Protein AF-L2GL86-F1 (afdb_monomer)

Nearest PDB structures (foldseek):
  5aj4-assembly1_AE  TM=2.482E-01  e=2.147E+00  Sus scrofa
  8oin-assembly1_Ad  TM=2.400E-01  e=1.775E+00  Sus scrofa
  8d8j-assembly1_E  TM=2.165E-01  e=6.317E+00  Saccharomyces cerevisiae
  8fmw-assembly1_E  TM=3.062E-01  e=9.851E+00  Borreliella burgdorferi B31

Secondary structure (DSSP, 8-state):
-HHHHT---TTT---TTPPP-PPP--HHHHHHHHHHHHHHHHHHTT-S-HHHHEEEEE-------SEEEES--SHHHHHHHHHHH----BS--TTS-EEE--TT--B-SSSB------S--SEEEEEEE-GGG---SS-HHHHHHHHHTS-EEEEEEEEESS-HHHHHT-PBP---HHHHHHHHHHHH--

Radius of gyration: 17.9 Å; Cα contacts (8 Å, |Δi|>4): 342; chains: 1; bounding box: 42×47×42 Å

Structure (mmCIF, N/CA/C/O backbone):
data_AF-L2GL86-F1
#
_entry.id   AF-L2GL86-F1
#
loop_
_atom_site.group_PDB
_atom_site.id
_atom_site.type_symbol
_atom_site.label_atom_id
_atom_site.label_alt_id
_atom_site.label_comp_id
_atom_site.label_asym_id
_atom_site.label_entity_id
_atom_site.label_seq_id
_atom_site.pdbx_PDB_ins_code
_atom_site.Cartn_x
_atom_site.Cartn_y
_atom_site.Cartn_z
_atom_site.occupancy
_atom_site.B_iso_or_equiv
_atom_site.auth_seq_id
_atom_site.auth_comp_id
_atom_site.auth_asym_id
_atom_site.auth_atom_id
_atom_site.pdbx_PDB_model_num
ATOM 1 N N . MET A 1 1 ? -13.855 18.099 4.979 1.00 52.78 1 MET A N 1
ATOM 2 C CA . MET A 1 1 ? -13.949 16.979 4.011 1.00 52.78 1 MET A CA 1
ATOM 3 C C . MET A 1 1 ? -15.255 16.991 3.230 1.00 52.78 1 MET A C 1
ATOM 5 O O . MET A 1 1 ? -15.229 16.647 2.057 1.00 52.78 1 MET A O 1
ATOM 9 N N . GLU A 1 2 ? -16.361 17.475 3.808 1.00 56.62 2 GLU A N 1
ATOM 10 C CA . GLU A 1 2 ? -17.613 17.706 3.065 1.00 56.62 2 GLU A CA 1
ATOM 11 C C . GLU A 1 2 ? -17.408 18.554 1.799 1.00 56.62 2 GLU A C 1
ATOM 13 O O . GLU A 1 2 ? -17.966 18.218 0.757 1.00 56.62 2 GLU A O 1
ATOM 18 N N . LYS A 1 3 ? -16.497 19.546 1.855 1.00 54.22 3 LYS A N 1
ATOM 19 C CA . LYS A 1 3 ? -16.121 20.435 0.736 1.00 54.22 3 LYS A CA 1
ATOM 20 C C . LYS A 1 3 ? -15.743 19.704 -0.563 1.00 54.22 3 LYS A C 1
ATOM 22 O O . LYS A 1 3 ? -15.992 20.234 -1.637 1.00 54.22 3 LYS A O 1
ATOM 27 N N . TYR A 1 4 ? -15.174 18.499 -0.479 1.00 62.06 4 TYR A N 1
ATOM 28 C CA . TYR A 1 4 ? -14.708 17.740 -1.649 1.00 62.06 4 TYR A CA 1
ATOM 29 C C . TYR A 1 4 ? -15.473 16.435 -1.861 1.00 62.06 4 TYR A C 1
ATOM 31 O O . TYR A 1 4 ? -15.198 15.725 -2.818 1.00 62.06 4 TYR A O 1
ATOM 39 N N . SER A 1 5 ? -16.452 16.122 -1.006 1.00 60.75 5 SER A N 1
ATOM 40 C CA . SER A 1 5 ? -17.230 14.875 -1.073 1.00 60.75 5 SER A CA 1
ATOM 41 C C . SER A 1 5 ? -17.993 14.708 -2.394 1.00 60.75 5 SER A C 1
ATOM 43 O O . SER A 1 5 ? -18.154 13.588 -2.875 1.00 60.75 5 SER A O 1
ATOM 45 N N . LYS A 1 6 ?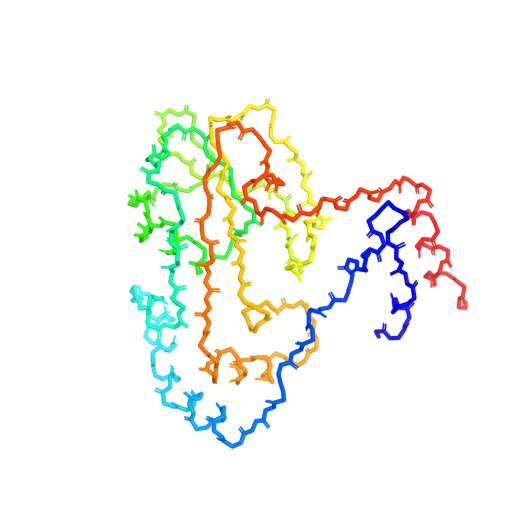 -18.406 15.828 -3.003 1.00 68.00 6 LYS A N 1
ATOM 46 C CA . LYS A 1 6 ? -19.143 15.870 -4.273 1.00 68.00 6 LYS A CA 1
ATOM 47 C C . LYS A 1 6 ? -18.243 15.862 -5.512 1.00 68.00 6 LYS A C 1
ATOM 49 O O . LYS A 1 6 ? -18.753 15.638 -6.604 1.00 68.00 6 LYS A O 1
ATOM 54 N N . PHE A 1 7 ? -16.937 16.109 -5.365 1.00 71.56 7 PHE A N 1
ATOM 55 C CA . PHE A 1 7 ? -16.020 16.103 -6.502 1.00 71.56 7 PHE A CA 1
ATOM 56 C C . PHE A 1 7 ? -15.825 14.667 -6.992 1.00 71.56 7 PHE A C 1
ATOM 58 O O . PHE A 1 7 ? -15.434 13.788 -6.228 1.00 71.56 7 PHE A O 1
ATOM 65 N N . LYS A 1 8 ? -16.106 14.426 -8.266 1.00 73.81 8 LYS A N 1
ATOM 66 C CA . LYS A 1 8 ? -15.857 13.150 -8.928 1.00 73.81 8 LYS A CA 1
ATOM 67 C C . LYS A 1 8 ? -15.059 13.440 -10.180 1.00 73.81 8 LYS A C 1
ATOM 69 O O . LYS A 1 8 ? -15.383 14.380 -10.902 1.00 73.81 8 LYS A O 1
ATOM 74 N N . ASP A 1 9 ? -14.027 12.642 -10.403 1.00 71.38 9 ASP A N 1
ATOM 75 C CA . ASP A 1 9 ? -13.323 12.636 -11.672 1.00 71.38 9 ASP A CA 1
ATOM 76 C C . ASP A 1 9 ? -14.334 12.366 -12.801 1.00 71.38 9 ASP A C 1
ATOM 78 O O . ASP A 1 9 ? -15.086 11.393 -12.704 1.00 71.38 9 ASP A O 1
ATOM 82 N N . PRO A 1 10 ? -14.417 13.214 -13.837 1.00 70.69 10 PRO A N 1
ATOM 83 C CA . PRO A 1 10 ? -15.419 13.064 -14.889 1.00 70.69 10 PRO A CA 1
ATOM 84 C C . PRO A 1 10 ? -15.247 11.783 -15.712 1.00 70.69 10 PRO A C 1
ATOM 86 O O . PRO A 1 10 ? -16.232 11.285 -16.249 1.00 70.69 10 PRO A O 1
ATOM 89 N N . LEU A 1 11 ? -14.029 11.236 -15.794 1.00 74.94 11 LEU A N 1
ATOM 90 C CA . LEU A 1 11 ? -13.751 10.012 -16.548 1.00 74.94 11 LEU A CA 1
ATOM 91 C C . LEU A 1 11 ? -14.083 8.754 -15.743 1.00 74.94 11 LEU A C 1
ATOM 93 O O . LEU A 1 11 ? -14.806 7.881 -16.213 1.00 74.94 11 LEU A O 1
ATOM 97 N N . THR A 1 12 ? -13.562 8.649 -14.522 1.00 69.62 12 THR A N 1
ATOM 98 C CA . THR A 1 12 ? -13.701 7.431 -13.707 1.00 69.62 12 THR A CA 1
ATOM 99 C C . THR A 1 12 ? -14.897 7.469 -12.754 1.00 69.62 12 THR A C 1
ATOM 101 O O . THR A 1 12 ? -15.284 6.441 -12.202 1.00 69.62 12 THR A O 1
ATOM 104 N N . GLY A 1 13 ? -15.472 8.647 -12.498 1.00 76.44 13 GLY A N 1
ATOM 105 C CA . GLY A 1 13 ? -16.492 8.861 -11.468 1.00 76.44 13 GLY A CA 1
ATOM 106 C C . GLY A 1 13 ? -15.966 8.732 -10.032 1.00 76.44 13 GLY A C 1
ATOM 107 O O . GLY A 1 13 ? -16.746 8.835 -9.078 1.00 76.44 13 GLY A O 1
ATOM 108 N N . ILE A 1 14 ? -14.660 8.500 -9.857 1.00 78.94 14 ILE A N 1
ATOM 109 C CA . ILE A 1 14 ? -14.017 8.266 -8.564 1.00 78.94 14 ILE A CA 1
ATOM 110 C C . ILE A 1 14 ? -13.667 9.604 -7.922 1.00 78.94 14 ILE A C 1
ATOM 112 O O . ILE A 1 14 ? -13.257 10.553 -8.585 1.00 78.94 14 ILE A O 1
ATOM 116 N N . ASN A 1 15 ? -13.817 9.687 -6.602 1.00 78.44 15 ASN A N 1
ATOM 117 C CA . ASN A 1 15 ? -13.364 10.848 -5.853 1.00 78.44 15 ASN A CA 1
ATOM 118 C C . ASN A 1 15 ? -11.911 10.627 -5.388 1.00 78.44 15 ASN A C 1
ATOM 120 O O . ASN A 1 15 ? -11.690 9.818 -4.480 1.00 78.44 15 ASN A O 1
ATOM 124 N N . PRO A 1 16 ? -10.922 11.344 -5.953 1.00 72.38 16 PRO A N 1
ATOM 125 C CA . PRO A 1 16 ? -9.515 11.183 -5.587 1.00 72.38 16 PRO A CA 1
ATOM 126 C C . PRO A 1 16 ? -9.214 11.579 -4.133 1.00 72.38 16 PRO A C 1
ATOM 128 O O . PRO A 1 16 ? -8.197 11.170 -3.581 1.00 72.38 16 PRO A O 1
ATOM 131 N N . PHE A 1 17 ? -10.091 12.357 -3.494 1.00 72.75 17 PHE A N 1
ATOM 132 C CA . PHE A 1 17 ? -9.894 12.883 -2.142 1.00 72.75 17 PHE A CA 1
ATOM 133 C C . PHE A 1 17 ? -10.595 12.058 -1.061 1.00 72.75 17 PHE A C 1
ATOM 135 O O . PHE A 1 17 ? -10.376 12.296 0.129 1.00 72.75 17 PHE A O 1
ATOM 142 N N . LEU A 1 18 ? -11.448 11.101 -1.444 1.00 74.50 18 LEU A N 1
ATOM 143 C CA . LEU A 1 18 ? -12.086 10.215 -0.479 1.00 74.50 18 LEU A CA 1
ATOM 144 C C . LEU A 1 18 ? -11.158 9.058 -0.130 1.00 74.50 18 LEU A C 1
ATOM 146 O O . LEU A 1 18 ? -10.675 8.327 -0.992 1.00 74.50 18 LEU A O 1
ATOM 150 N N . GLN A 1 19 ? -10.965 8.882 1.172 1.00 74.00 19 GLN A N 1
ATOM 151 C CA . GLN A 1 19 ? -10.394 7.662 1.715 1.00 74.00 19 GLN A CA 1
ATOM 152 C C . GLN A 1 19 ? -11.393 6.504 1.554 1.00 74.00 19 GLN A C 1
ATOM 154 O O . GLN A 1 19 ? -12.609 6.726 1.645 1.00 74.00 19 GLN A O 1
ATOM 159 N N . PRO A 1 20 ? -10.913 5.265 1.372 1.00 78.62 20 PRO A N 1
ATOM 160 C CA . PRO A 1 20 ? -11.783 4.101 1.415 1.00 78.62 20 PRO A CA 1
ATOM 161 C C . PRO A 1 20 ? -12.499 4.038 2.770 1.00 78.62 20 PRO A C 1
ATOM 163 O O . PRO A 1 20 ? -11.950 4.444 3.797 1.00 78.62 20 PRO A O 1
ATOM 166 N N . LYS A 1 21 ? -13.750 3.560 2.780 1.00 81.06 21 LYS A N 1
ATOM 167 C CA . LYS A 1 21 ? -14.560 3.501 4.005 1.00 81.06 21 LYS A CA 1
ATOM 168 C C . LYS A 1 21 ? -13.865 2.593 5.032 1.00 81.06 21 LYS A C 1
ATOM 170 O O . LYS A 1 21 ? -13.744 1.396 4.772 1.00 81.06 21 LYS A O 1
ATOM 175 N N . PRO A 1 22 ? -13.410 3.127 6.179 1.00 79.81 22 PRO A N 1
ATOM 176 C CA . PRO A 1 22 ? -12.735 2.312 7.174 1.00 79.81 22 PRO A CA 1
ATOM 177 C C . PRO A 1 22 ? -13.746 1.446 7.926 1.00 79.81 22 PRO A C 1
ATOM 179 O O . PRO A 1 22 ? -14.890 1.855 8.141 1.00 79.81 22 PRO A O 1
ATOM 182 N N . LYS A 1 23 ? -13.306 0.278 8.397 1.00 81.94 23 LYS A N 1
ATOM 183 C CA . LYS A 1 23 ? -14.109 -0.549 9.303 1.00 81.94 23 LYS A CA 1
ATOM 184 C C . LYS A 1 23 ? -14.341 0.162 10.648 1.00 81.94 23 LYS A C 1
ATOM 186 O O . LYS A 1 23 ? -13.474 0.925 11.107 1.00 81.94 23 LYS A O 1
ATOM 191 N N . PRO A 1 24 ? -15.499 -0.066 11.294 1.00 86.38 24 PRO A N 1
ATOM 192 C CA . PRO A 1 24 ? -15.740 0.430 12.642 1.00 86.38 24 PRO A CA 1
ATOM 193 C C . PRO A 1 24 ? -14.719 -0.172 13.615 1.00 86.38 24 PRO A C 1
ATOM 195 O O . PRO A 1 24 ? -14.294 -1.316 13.461 1.00 86.38 24 PRO A O 1
ATOM 198 N N . ILE A 1 25 ? -14.313 0.614 14.614 1.00 89.12 25 ILE A N 1
ATOM 199 C CA . ILE A 1 25 ? -13.418 0.136 15.670 1.00 89.12 25 ILE A CA 1
ATOM 200 C C . ILE A 1 25 ? -14.289 -0.601 16.681 1.00 89.12 25 ILE A C 1
ATOM 202 O O . ILE A 1 25 ? -15.052 0.021 17.414 1.00 89.12 25 ILE A O 1
ATOM 206 N N . THR A 1 26 ? -14.204 -1.926 16.682 1.00 93.31 26 THR A N 1
ATOM 207 C CA . THR A 1 26 ? -14.820 -2.771 17.707 1.00 93.31 26 THR A CA 1
ATOM 208 C C . THR A 1 26 ? -13.817 -3.054 18.826 1.00 93.31 26 THR A C 1
ATOM 210 O O . THR A 1 26 ? -12.611 -2.852 18.660 1.00 93.31 26 THR A O 1
ATOM 213 N N . MET A 1 27 ? -14.290 -3.580 19.959 1.00 93.19 27 MET A N 1
ATOM 214 C CA . MET A 1 27 ? -13.408 -4.005 21.057 1.00 93.19 27 MET A CA 1
ATOM 215 C C . MET A 1 27 ? -12.360 -5.032 20.606 1.00 93.19 27 MET A C 1
ATOM 217 O O . MET A 1 27 ? -11.213 -4.976 21.040 1.00 93.19 27 MET A O 1
ATOM 221 N N . ALA A 1 28 ? -12.719 -5.916 19.670 1.00 93.19 28 ALA A N 1
ATOM 222 C CA . ALA A 1 28 ? -11.791 -6.885 19.093 1.00 93.19 28 ALA A CA 1
ATOM 223 C C . ALA A 1 28 ? -10.654 -6.213 18.300 1.00 93.19 28 ALA A C 1
ATOM 225 O O . ALA A 1 28 ? -9.498 -6.606 18.437 1.00 93.19 28 ALA A O 1
ATOM 226 N N . VAL A 1 29 ? -10.961 -5.169 17.516 1.00 92.56 29 VAL A N 1
ATOM 227 C CA . VAL A 1 29 ? -9.952 -4.379 16.782 1.00 92.56 29 VAL A CA 1
ATOM 228 C C . VAL A 1 29 ? -8.992 -3.714 17.766 1.00 92.56 29 VAL A C 1
ATOM 230 O O . VAL A 1 29 ? -7.782 -3.752 17.566 1.00 92.56 29 VAL A O 1
ATOM 233 N N . PHE A 1 30 ? -9.516 -3.147 18.854 1.00 93.81 30 PHE A N 1
ATOM 234 C CA . PHE A 1 30 ? -8.694 -2.506 19.879 1.00 93.81 30 PHE A CA 1
ATOM 235 C C . PHE A 1 30 ? -7.770 -3.504 20.593 1.00 93.81 30 PHE A C 1
ATOM 237 O O . PHE A 1 30 ? -6.571 -3.262 20.710 1.00 93.81 30 PHE A O 1
ATOM 244 N N . PHE A 1 31 ? -8.298 -4.661 21.000 1.00 94.94 31 PHE A N 1
ATOM 245 C CA . PHE A 1 31 ? -7.506 -5.711 21.642 1.00 94.94 31 PHE A CA 1
ATOM 246 C C . PHE A 1 31 ? -6.402 -6.246 20.718 1.00 94.94 31 PHE A C 1
ATOM 248 O O . PHE A 1 31 ? -5.245 -6.367 21.121 1.00 94.94 31 PHE A O 1
ATOM 255 N N . LEU A 1 32 ? -6.727 -6.485 19.444 1.00 94.44 32 LEU A N 1
ATOM 256 C CA . LEU A 1 32 ? -5.748 -6.925 18.452 1.00 94.44 32 LEU A CA 1
ATOM 257 C C . LEU A 1 32 ? -4.676 -5.854 18.191 1.00 94.44 32 LEU A C 1
ATOM 259 O O . LEU A 1 32 ? -3.509 -6.192 17.982 1.00 94.44 32 LEU A O 1
ATOM 263 N N . ALA A 1 33 ? -5.049 -4.572 18.252 1.00 94.88 33 ALA A N 1
ATOM 264 C CA . ALA A 1 33 ? -4.106 -3.467 18.138 1.00 94.88 33 ALA A CA 1
ATOM 265 C C . ALA A 1 33 ? -3.091 -3.453 19.289 1.00 94.88 33 ALA A C 1
ATOM 267 O O . ALA A 1 33 ? -1.901 -3.295 19.028 1.00 94.88 33 ALA A O 1
ATOM 268 N N . ILE A 1 34 ? -3.530 -3.689 20.532 1.00 95.19 34 ILE A N 1
ATOM 269 C CA . ILE A 1 34 ? -2.637 -3.795 21.700 1.00 95.19 34 ILE A CA 1
ATOM 270 C C . ILE A 1 34 ? -1.655 -4.956 21.522 1.00 95.19 34 ILE A C 1
ATOM 272 O O . ILE A 1 34 ? -0.453 -4.771 21.690 1.00 95.19 34 ILE A O 1
ATOM 276 N N . ILE A 1 35 ? -2.143 -6.133 21.117 1.00 94.88 35 ILE A N 1
ATOM 277 C CA . ILE A 1 35 ? -1.296 -7.321 20.913 1.00 94.88 35 ILE A CA 1
ATOM 278 C C . ILE A 1 35 ? -0.234 -7.087 19.833 1.00 94.88 35 ILE A C 1
ATOM 280 O O . ILE A 1 35 ? 0.894 -7.560 19.953 1.00 94.88 35 ILE A O 1
ATOM 284 N N . ARG A 1 36 ? -0.575 -6.368 18.760 1.00 94.81 36 ARG A N 1
ATOM 285 C CA . ARG A 1 36 ? 0.341 -6.109 17.636 1.00 94.81 36 ARG A CA 1
ATOM 286 C C . ARG A 1 36 ? 1.198 -4.865 17.808 1.00 94.81 36 ARG A C 1
ATOM 288 O O . ARG A 1 36 ? 2.130 -4.665 17.030 1.00 94.81 36 ARG A O 1
ATOM 295 N N . PHE A 1 37 ? 0.926 -4.047 18.818 1.00 95.19 37 PHE A N 1
ATOM 296 C CA . PHE A 1 37 ? 1.701 -2.846 19.090 1.00 95.19 37 PHE A CA 1
ATOM 297 C C . PHE A 1 37 ? 3.195 -3.138 19.331 1.00 95.19 37 PHE A C 1
ATOM 299 O O . PHE A 1 37 ? 4.013 -2.488 18.679 1.00 95.19 37 PHE A O 1
ATOM 306 N N . PRO A 1 38 ? 3.598 -4.153 20.126 1.00 95.75 38 PRO A N 1
ATOM 307 C CA . PRO A 1 38 ? 5.006 -4.531 20.257 1.00 95.75 38 PRO A CA 1
ATOM 308 C C . PRO A 1 38 ? 5.672 -4.879 18.920 1.00 95.75 38 PRO A C 1
ATOM 310 O O . PRO A 1 38 ? 6.803 -4.475 18.676 1.00 95.75 38 PRO A O 1
ATOM 313 N N . ILE A 1 39 ? 4.963 -5.560 18.012 1.00 93.88 39 ILE A N 1
ATOM 314 C CA . ILE A 1 39 ? 5.477 -5.892 16.671 1.00 93.88 39 ILE A CA 1
ATOM 315 C C . ILE A 1 39 ? 5.744 -4.612 15.870 1.00 93.88 39 ILE A C 1
ATOM 317 O O . ILE A 1 39 ? 6.752 -4.505 15.177 1.00 93.88 39 ILE A O 1
ATOM 321 N N . TYR A 1 40 ? 4.872 -3.611 15.986 1.00 92.81 40 TYR A N 1
ATOM 322 C CA . TYR A 1 40 ? 5.104 -2.312 15.363 1.00 92.81 40 TYR A CA 1
ATOM 323 C C . TYR A 1 40 ? 6.320 -1.583 15.952 1.00 92.81 40 TYR A C 1
ATOM 325 O O . TYR A 1 40 ? 7.086 -0.985 15.201 1.00 92.81 40 TYR A O 1
ATOM 333 N N . ILE A 1 41 ? 6.555 -1.679 17.263 1.00 94.00 41 ILE A N 1
ATOM 334 C CA . ILE A 1 41 ? 7.778 -1.144 17.881 1.00 94.00 41 ILE A CA 1
ATOM 335 C C . ILE A 1 41 ? 9.026 -1.845 17.327 1.00 94.00 41 ILE A C 1
ATOM 337 O O . ILE A 1 41 ? 9.978 -1.168 16.950 1.00 94.00 41 ILE A O 1
ATOM 341 N N . LEU A 1 42 ? 9.003 -3.174 17.178 1.00 93.88 42 LEU A N 1
ATOM 342 C CA . LEU A 1 42 ? 10.103 -3.919 16.551 1.00 93.88 42 LEU A CA 1
ATOM 343 C C . LEU A 1 42 ? 10.373 -3.447 15.113 1.00 93.88 42 LEU A C 1
ATOM 345 O O . LEU A 1 42 ? 11.532 -3.311 14.720 1.00 93.88 42 LEU A O 1
ATOM 349 N N . PHE A 1 43 ? 9.323 -3.144 14.343 1.00 91.06 43 PHE A N 1
ATOM 350 C CA . PHE A 1 43 ? 9.467 -2.547 13.012 1.00 91.06 43 PHE A CA 1
ATOM 351 C C . PHE A 1 43 ? 10.147 -1.171 13.065 1.00 91.06 43 PHE A C 1
ATOM 353 O O . PHE A 1 43 ? 11.048 -0.913 12.272 1.00 91.06 43 PHE A O 1
ATOM 360 N N . LEU A 1 44 ? 9.773 -0.305 14.015 1.00 89.12 44 LEU A N 1
ATOM 361 C CA . LEU A 1 44 ? 10.423 1.000 14.195 1.00 89.12 44 LEU A CA 1
ATOM 362 C C . LEU A 1 44 ? 11.903 0.881 14.584 1.00 89.12 44 LEU A C 1
ATOM 364 O O . LEU A 1 44 ? 12.698 1.736 14.205 1.00 89.12 44 LEU A O 1
ATOM 368 N N . CYS A 1 45 ? 12.289 -0.191 15.279 1.00 91.50 45 CYS A N 1
ATOM 369 C CA . CYS A 1 45 ? 13.690 -0.524 15.548 1.00 91.50 45 CYS A CA 1
ATOM 370 C C . CYS A 1 45 ? 14.447 -1.059 14.314 1.00 91.50 45 CYS A C 1
ATOM 372 O O . CYS A 1 45 ? 15.621 -1.401 14.424 1.00 91.50 45 CYS A O 1
ATOM 374 N N . GLY A 1 46 ? 13.798 -1.151 13.148 1.00 86.44 46 GLY A N 1
ATOM 375 C CA . GLY A 1 46 ? 14.402 -1.605 11.896 1.00 86.44 46 GLY A CA 1
ATOM 376 C C . GLY A 1 46 ? 14.374 -3.120 11.686 1.00 86.44 46 GLY A C 1
ATOM 377 O O . GLY A 1 46 ? 15.037 -3.617 10.776 1.00 86.44 46 GLY A O 1
ATOM 378 N N . LEU A 1 47 ? 13.623 -3.877 12.496 1.00 89.06 47 LEU A N 1
ATOM 379 C CA . LEU A 1 47 ? 13.496 -5.322 12.302 1.00 89.06 47 LEU A CA 1
ATOM 380 C C . LEU A 1 47 ? 12.522 -5.637 11.148 1.00 89.06 47 LEU A C 1
ATOM 382 O O . LEU A 1 47 ? 11.469 -5.001 11.039 1.00 89.06 47 LEU A O 1
ATOM 386 N N . PRO A 1 48 ? 12.801 -6.658 10.312 1.00 87.94 48 PRO A N 1
ATOM 387 C CA . PRO A 1 48 ? 12.008 -6.996 9.124 1.00 87.94 48 PRO A CA 1
ATOM 388 C C . PRO A 1 48 ? 10.709 -7.756 9.467 1.00 87.94 48 PRO A C 1
ATOM 390 O O . PRO A 1 48 ? 10.410 -8.824 8.932 1.00 87.94 48 PRO A O 1
ATOM 393 N N . VAL A 1 49 ? 9.899 -7.205 10.372 1.00 91.44 49 VAL A N 1
ATOM 394 C CA . VAL A 1 49 ? 8.660 -7.817 10.888 1.00 91.44 49 VAL A CA 1
ATOM 395 C C . VAL A 1 49 ? 7.410 -7.417 10.098 1.00 91.44 49 VAL A C 1
ATOM 397 O O . VAL A 1 49 ? 6.295 -7.766 10.480 1.00 91.44 49 VAL A O 1
ATOM 400 N N . VAL A 1 50 ? 7.565 -6.735 8.955 1.00 88.50 50 VAL A N 1
ATOM 401 C CA . VAL A 1 50 ? 6.441 -6.271 8.117 1.00 88.50 50 VAL A CA 1
ATOM 402 C C . VAL A 1 50 ? 5.488 -7.405 7.751 1.00 88.50 50 VAL A C 1
ATOM 404 O O . VAL A 1 50 ? 4.276 -7.221 7.780 1.00 88.50 50 VAL A O 1
ATOM 407 N N . GLY A 1 51 ? 6.009 -8.609 7.505 1.00 87.00 51 GLY A N 1
ATOM 408 C CA . GLY A 1 51 ? 5.185 -9.780 7.200 1.00 87.00 51 GLY A CA 1
ATOM 409 C C . GLY A 1 51 ? 4.251 -10.245 8.324 1.00 87.00 51 GLY A C 1
ATOM 410 O O . GLY A 1 51 ? 3.343 -11.022 8.050 1.00 87.00 51 GLY A O 1
ATOM 411 N N . MET A 1 52 ? 4.479 -9.807 9.565 1.00 89.62 52 MET A N 1
ATOM 412 C CA . MET A 1 52 ? 3.592 -10.069 10.705 1.00 89.62 52 MET A CA 1
ATOM 413 C C . MET A 1 52 ? 2.481 -9.016 10.822 1.00 89.62 52 MET A C 1
ATOM 415 O O . MET A 1 52 ? 1.426 -9.293 11.388 1.00 89.62 52 MET A O 1
ATOM 419 N N . LEU A 1 53 ? 2.710 -7.815 10.278 1.00 90.12 53 LEU A N 1
ATOM 420 C CA . LEU A 1 53 ? 1.747 -6.712 10.271 1.00 90.12 53 LEU A CA 1
ATOM 421 C C . LEU A 1 53 ? 0.869 -6.722 9.017 1.00 90.12 53 LEU A C 1
ATOM 423 O O . LEU A 1 53 ? -0.307 -6.370 9.091 1.00 90.12 53 LEU A O 1
ATOM 427 N N . ILE A 1 54 ? 1.441 -7.112 7.875 1.00 91.75 54 ILE A N 1
ATOM 428 C CA . ILE A 1 54 ? 0.809 -7.085 6.556 1.00 91.75 54 ILE A CA 1
ATOM 429 C C . ILE A 1 54 ? 1.073 -8.419 5.857 1.00 91.75 54 ILE A C 1
ATOM 431 O O . ILE A 1 54 ? 2.219 -8.807 5.614 1.00 91.75 54 ILE A O 1
ATOM 435 N N . ARG A 1 55 ? -0.000 -9.123 5.492 1.00 92.81 55 ARG A N 1
ATOM 436 C CA . ARG A 1 55 ? 0.076 -10.332 4.669 1.00 92.81 55 ARG A CA 1
ATOM 437 C C . ARG A 1 55 ? 0.335 -9.939 3.214 1.00 92.81 55 ARG A C 1
ATOM 439 O O . ARG A 1 55 ? -0.425 -9.172 2.632 1.00 92.81 55 ARG A O 1
ATOM 446 N N . ILE A 1 56 ? 1.393 -10.491 2.628 1.00 91.81 56 ILE A N 1
ATOM 447 C CA . ILE A 1 56 ? 1.810 -10.212 1.249 1.00 91.81 56 ILE A CA 1
ATOM 448 C C . ILE A 1 56 ? 1.300 -11.332 0.345 1.00 91.81 56 ILE A C 1
ATOM 450 O O . ILE A 1 56 ? 1.736 -12.475 0.475 1.00 91.81 56 ILE A O 1
ATOM 454 N N . ASN A 1 57 ? 0.402 -10.997 -0.576 1.00 91.25 57 ASN A N 1
ATOM 455 C CA . ASN A 1 57 ? -0.123 -11.909 -1.582 1.00 91.25 57 ASN A CA 1
ATOM 456 C C . ASN A 1 57 ? 0.531 -11.593 -2.927 1.00 91.25 57 ASN A C 1
ATOM 458 O O . ASN A 1 57 ? 0.207 -10.597 -3.576 1.00 91.25 57 ASN A O 1
ATOM 462 N N . ARG A 1 58 ? 1.448 -12.450 -3.366 1.00 89.56 58 ARG A N 1
ATOM 463 C CA . ARG A 1 58 ? 2.043 -12.353 -4.700 1.00 89.56 58 ARG A CA 1
ATOM 464 C C . ARG A 1 58 ? 1.146 -13.082 -5.695 1.00 89.56 58 ARG A C 1
ATOM 466 O O . ARG A 1 58 ? 0.868 -14.260 -5.495 1.00 89.56 58 ARG A O 1
ATOM 473 N N . LYS A 1 59 ? 0.687 -12.391 -6.741 1.00 84.38 59 LYS A N 1
ATOM 474 C CA . LYS A 1 59 ? -0.171 -13.017 -7.767 1.00 84.38 59 LYS A CA 1
ATOM 475 C C . LYS A 1 59 ? 0.608 -13.582 -8.948 1.00 84.38 59 LYS A C 1
ATOM 477 O O . LYS A 1 59 ? 0.159 -14.550 -9.547 1.00 84.38 59 LYS A O 1
ATOM 482 N N . ASP A 1 60 ? 1.781 -13.022 -9.231 1.00 83.44 60 ASP A N 1
ATOM 483 C CA . ASP A 1 60 ? 2.553 -13.359 -10.425 1.00 83.44 60 ASP A CA 1
ATOM 484 C C . ASP A 1 60 ? 3.883 -14.026 -10.065 1.00 83.44 60 ASP A C 1
ATOM 486 O O . ASP A 1 60 ? 4.637 -13.522 -9.232 1.00 83.44 60 ASP A O 1
ATOM 490 N N . ASN A 1 61 ? 4.238 -15.106 -10.763 1.00 80.19 61 ASN A N 1
ATOM 491 C CA . ASN A 1 61 ? 5.531 -15.795 -10.607 1.00 80.19 61 ASN A CA 1
ATOM 492 C C . ASN A 1 61 ? 6.678 -15.137 -11.396 1.00 80.19 61 ASN A C 1
ATOM 494 O O . ASN A 1 61 ? 7.740 -15.722 -11.586 1.00 80.19 61 ASN A O 1
ATOM 498 N N . ILE A 1 62 ? 6.490 -13.895 -11.839 1.00 84.12 62 ILE A N 1
ATOM 499 C CA . ILE A 1 62 ? 7.481 -13.145 -12.613 1.00 84.12 62 ILE A CA 1
ATOM 500 C C . ILE A 1 62 ? 8.579 -12.644 -11.673 1.00 84.12 62 ILE A C 1
ATOM 502 O O . ILE A 1 62 ? 8.281 -12.085 -10.618 1.00 84.12 62 ILE A O 1
ATOM 506 N N . SER A 1 63 ? 9.838 -12.845 -12.059 1.00 85.94 63 SER A N 1
ATOM 507 C CA . SER A 1 63 ? 11.012 -12.247 -11.416 1.00 85.94 63 SER A CA 1
ATOM 508 C C . SER A 1 63 ? 11.383 -10.964 -12.167 1.00 85.94 63 SER A C 1
ATOM 510 O O . SER A 1 63 ? 11.968 -11.060 -13.249 1.00 85.94 63 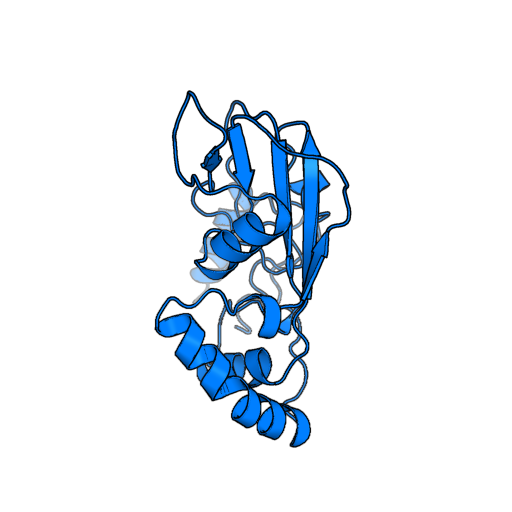SER A O 1
ATOM 512 N N . PRO A 1 64 ? 10.991 -9.772 -11.680 1.00 85.25 64 PRO A N 1
ATOM 513 C CA . PRO A 1 64 ? 11.310 -8.531 -12.368 1.00 85.25 64 PRO A CA 1
ATOM 514 C C . PRO A 1 64 ? 12.804 -8.205 -12.235 1.00 85.25 64 PRO A C 1
ATOM 516 O O . PRO A 1 64 ? 13.398 -8.330 -11.162 1.00 85.25 64 PRO A O 1
ATOM 519 N N . SER A 1 65 ? 13.406 -7.756 -13.333 1.00 86.19 65 SER A N 1
ATOM 520 C CA . SER A 1 65 ? 14.810 -7.346 -13.417 1.00 86.19 65 SER A CA 1
ATOM 521 C C . SER A 1 65 ? 14.945 -6.059 -14.233 1.00 86.19 65 SER A C 1
ATOM 523 O O . SER A 1 65 ? 14.078 -5.749 -15.045 1.00 86.19 65 SER A O 1
ATOM 525 N N . GLY A 1 66 ? 16.016 -5.294 -14.005 1.00 86.44 66 GLY A N 1
ATOM 526 C CA . GLY A 1 66 ? 16.232 -4.010 -14.686 1.00 86.44 66 GLY A CA 1
ATOM 527 C C . GLY A 1 66 ? 15.563 -2.819 -13.991 1.00 86.44 66 GLY A C 1
ATOM 528 O O . GLY A 1 66 ? 15.508 -2.751 -12.761 1.00 86.44 66 GLY A O 1
ATOM 529 N N . PHE A 1 67 ? 15.098 -1.843 -14.763 1.00 86.06 67 PHE A N 1
ATOM 530 C CA . PHE A 1 67 ? 14.475 -0.632 -14.241 1.00 86.06 67 PHE A CA 1
ATOM 531 C C . PHE A 1 67 ? 12.991 -0.873 -13.952 1.00 86.06 67 PHE A C 1
ATOM 533 O O . PHE A 1 67 ? 12.182 -1.068 -14.864 1.00 86.06 67 PHE A O 1
ATOM 540 N N . ILE A 1 68 ? 12.638 -0.864 -12.667 1.00 87.69 68 ILE A N 1
ATOM 541 C CA . ILE A 1 68 ? 11.308 -1.212 -12.174 1.00 87.69 68 ILE A CA 1
ATOM 542 C C . ILE A 1 68 ? 10.633 0.024 -11.593 1.00 87.69 68 ILE A C 1
ATOM 544 O O . ILE A 1 68 ? 11.254 0.796 -10.869 1.00 87.69 68 ILE A O 1
ATOM 548 N N . VAL A 1 69 ? 9.342 0.184 -11.848 1.00 86.75 69 VAL A N 1
ATOM 549 C CA . VAL A 1 69 ? 8.548 1.310 -11.346 1.00 86.75 69 VAL A CA 1
ATOM 550 C C . VAL A 1 69 ? 7.508 0.819 -10.350 1.00 86.75 69 VAL A C 1
ATOM 552 O O . VAL A 1 69 ? 6.852 -0.182 -10.612 1.00 86.75 69 VAL A O 1
ATOM 555 N N . CYS A 1 70 ? 7.327 1.506 -9.221 1.00 84.81 70 CYS A N 1
ATOM 556 C CA . CYS A 1 70 ? 6.344 1.128 -8.199 1.00 84.81 70 CYS A CA 1
ATOM 557 C C . CYS A 1 70 ? 5.442 2.297 -7.784 1.00 84.81 70 CYS A C 1
ATOM 559 O O . CYS A 1 70 ? 5.872 3.446 -7.769 1.00 84.81 70 CYS A O 1
ATOM 561 N N . ASN A 1 71 ? 4.193 2.008 -7.408 1.00 81.31 71 ASN A N 1
ATOM 562 C CA . ASN A 1 71 ? 3.168 3.008 -7.097 1.00 81.31 71 ASN A CA 1
ATOM 563 C C . ASN A 1 71 ? 3.200 3.606 -5.680 1.00 81.31 71 ASN A C 1
ATOM 565 O O . ASN A 1 71 ? 2.347 4.440 -5.387 1.00 81.31 71 ASN A O 1
ATOM 569 N N . SER A 1 72 ? 4.100 3.177 -4.792 1.00 69.56 72 SER A N 1
ATOM 570 C CA . SER A 1 72 ? 4.118 3.644 -3.396 1.00 69.56 72 SER A CA 1
ATOM 571 C C . SER A 1 72 ? 5.523 3.612 -2.801 1.00 69.56 72 SER A C 1
ATOM 573 O O . SER A 1 72 ? 6.253 2.660 -3.052 1.00 69.56 72 SER A O 1
ATOM 575 N N . ALA A 1 73 ? 5.893 4.643 -2.031 1.00 65.44 73 ALA A N 1
ATOM 576 C CA . ALA A 1 73 ? 7.267 4.934 -1.598 1.00 65.44 73 ALA A CA 1
ATOM 577 C C . ALA A 1 73 ? 7.491 4.888 -0.068 1.00 65.44 73 ALA A C 1
ATOM 579 O O . ALA A 1 73 ? 8.387 5.561 0.445 1.00 65.44 73 ALA A O 1
ATOM 580 N N . SER A 1 74 ? 6.679 4.150 0.690 1.00 75.44 74 SER A N 1
ATOM 581 C CA . SER A 1 74 ? 6.852 4.008 2.143 1.00 75.44 74 SER A CA 1
ATOM 582 C C . SER A 1 74 ? 7.934 2.984 2.506 1.00 75.44 74 SER A C 1
ATOM 584 O O . SER A 1 74 ? 8.302 2.120 1.708 1.00 75.44 74 SER A O 1
ATOM 586 N N . GLU A 1 75 ? 8.434 3.038 3.745 1.00 79.31 75 GLU A N 1
ATOM 587 C CA . GLU A 1 75 ? 9.354 2.005 4.251 1.00 79.31 75 GLU A CA 1
ATOM 588 C C . GLU A 1 75 ? 8.700 0.617 4.300 1.00 79.31 75 GLU A C 1
ATOM 590 O O . GLU A 1 75 ? 9.359 -0.387 4.029 1.00 79.31 75 GLU A O 1
ATOM 595 N N . PHE A 1 76 ? 7.384 0.552 4.537 1.00 84.69 76 PHE A N 1
ATOM 596 C CA . PHE A 1 76 ? 6.634 -0.697 4.409 1.00 84.69 76 PHE A CA 1
ATOM 597 C C . PHE A 1 76 ? 6.723 -1.255 2.986 1.00 84.69 76 PHE A C 1
ATOM 599 O O . PHE A 1 76 ? 6.991 -2.443 2.822 1.00 84.69 76 PHE A O 1
ATOM 606 N N . ASP A 1 77 ? 6.556 -0.407 1.966 1.00 84.81 77 ASP A N 1
ATOM 607 C CA . ASP A 1 77 ? 6.603 -0.817 0.556 1.00 84.81 77 ASP A CA 1
ATOM 608 C C . ASP A 1 77 ? 7.965 -1.405 0.182 1.00 84.81 77 ASP A C 1
ATOM 610 O O . ASP A 1 77 ? 8.035 -2.451 -0.465 1.00 84.81 77 ASP A O 1
ATOM 614 N N . LYS A 1 78 ? 9.059 -0.767 0.618 1.00 86.31 78 LYS A N 1
ATOM 615 C CA . LYS A 1 78 ? 10.417 -1.268 0.366 1.00 86.31 78 LYS A CA 1
ATOM 616 C C . LYS A 1 78 ? 10.613 -2.658 0.964 1.00 86.31 78 LYS A C 1
ATOM 618 O O . LYS A 1 78 ? 11.117 -3.545 0.278 1.00 86.31 78 LYS A O 1
ATOM 623 N N . GLU A 1 79 ? 10.191 -2.873 2.207 1.00 87.12 79 GLU A N 1
ATOM 624 C CA . GLU A 1 79 ? 10.263 -4.185 2.861 1.00 87.12 79 GLU A CA 1
ATOM 625 C C . GLU A 1 79 ? 9.347 -5.226 2.202 1.00 87.12 79 GLU A C 1
ATOM 627 O O . GLU A 1 79 ? 9.744 -6.380 2.026 1.00 87.12 79 GLU A O 1
ATOM 632 N N . ILE A 1 80 ? 8.150 -4.830 1.760 1.00 89.50 80 ILE A N 1
ATOM 633 C CA . ILE A 1 80 ? 7.234 -5.707 1.017 1.00 89.50 80 ILE A CA 1
ATOM 634 C C . ILE A 1 80 ? 7.879 -6.166 -0.292 1.00 89.50 80 ILE A C 1
ATOM 636 O O . ILE A 1 80 ? 7.867 -7.358 -0.594 1.00 89.50 80 ILE A O 1
ATOM 640 N N . ILE A 1 81 ? 8.489 -5.250 -1.044 1.00 88.62 81 ILE A N 1
ATOM 641 C CA . ILE A 1 81 ? 9.158 -5.554 -2.314 1.00 88.62 81 ILE A CA 1
ATOM 642 C C . ILE A 1 81 ? 10.406 -6.416 -2.086 1.00 88.62 81 ILE A C 1
ATOM 644 O O . ILE A 1 81 ? 10.591 -7.414 -2.790 1.00 88.62 81 ILE A O 1
ATOM 648 N N . LYS A 1 82 ? 11.230 -6.088 -1.078 1.00 88.88 82 LYS A N 1
ATOM 649 C CA . LYS A 1 82 ? 12.373 -6.921 -0.660 1.00 88.88 82 LYS A CA 1
ATOM 650 C C . LYS A 1 82 ? 11.918 -8.345 -0.362 1.00 88.88 82 LYS A C 1
ATOM 652 O O . LYS A 1 82 ? 12.536 -9.291 -0.838 1.00 88.88 82 LYS A O 1
ATOM 657 N N . LYS A 1 83 ? 10.825 -8.508 0.387 1.00 87.56 83 LYS A N 1
ATOM 658 C CA . LYS A 1 83 ? 10.298 -9.822 0.764 1.00 87.56 83 LYS A CA 1
ATOM 659 C C . LYS A 1 83 ? 9.645 -10.565 -0.407 1.00 87.56 83 LYS A C 1
ATOM 661 O O . LYS A 1 83 ? 9.777 -11.780 -0.490 1.00 87.56 83 LYS A O 1
ATOM 666 N N . ALA A 1 84 ? 8.957 -9.863 -1.307 1.00 87.81 84 ALA A N 1
ATOM 667 C CA . ALA A 1 84 ? 8.252 -10.473 -2.434 1.00 87.81 84 ALA A CA 1
ATOM 668 C C . ALA A 1 84 ? 9.189 -10.917 -3.573 1.00 87.81 84 ALA A C 1
ATOM 670 O O . ALA A 1 84 ? 8.932 -11.946 -4.204 1.00 87.81 84 ALA A O 1
ATOM 671 N N . PHE A 1 85 ? 10.256 -10.150 -3.835 1.00 88.12 85 PHE A N 1
ATOM 672 C CA . PHE A 1 85 ? 11.115 -10.323 -5.016 1.00 88.12 85 PHE A CA 1
ATOM 673 C C . PHE A 1 85 ? 12.618 -10.401 -4.717 1.00 88.12 85 PHE A C 1
ATOM 675 O O . PHE A 1 85 ? 13.401 -10.627 -5.633 1.00 88.12 85 PHE A O 1
ATOM 682 N N . GLY A 1 86 ? 13.056 -10.194 -3.472 1.00 85.00 86 GLY A N 1
ATOM 683 C CA . GLY A 1 86 ? 14.481 -10.194 -3.114 1.00 85.00 86 GLY A CA 1
ATOM 684 C C . GLY A 1 86 ? 15.251 -8.946 -3.564 1.00 85.00 86 GLY A C 1
ATOM 685 O O . GLY A 1 86 ? 16.481 -8.922 -3.489 1.00 85.00 86 GLY A O 1
ATOM 686 N N . ILE A 1 87 ? 14.562 -7.899 -4.031 1.00 85.38 87 ILE A N 1
ATOM 687 C CA . ILE A 1 87 ? 15.195 -6.683 -4.557 1.00 85.38 87 ILE A CA 1
ATOM 688 C C . ILE A 1 87 ? 15.661 -5.799 -3.403 1.00 85.38 87 ILE A C 1
ATOM 690 O O . ILE A 1 87 ? 14.854 -5.345 -2.597 1.00 85.38 87 ILE A O 1
ATOM 694 N N . LYS A 1 88 ? 16.966 -5.519 -3.340 1.00 81.56 88 LYS A N 1
ATOM 695 C CA . LYS A 1 88 ? 17.575 -4.703 -2.274 1.00 81.56 88 LYS A CA 1
ATOM 696 C C . LYS A 1 88 ? 17.838 -3.249 -2.675 1.00 81.56 88 LYS A C 1
ATOM 698 O O . LYS A 1 88 ? 18.109 -2.431 -1.801 1.00 81.56 88 LYS A O 1
ATOM 703 N N . GLN A 1 89 ? 17.792 -2.932 -3.968 1.00 82.31 89 GLN A N 1
ATOM 704 C CA . GLN A 1 89 ? 18.180 -1.622 -4.492 1.00 82.31 89 GLN A CA 1
ATOM 705 C C . GLN A 1 89 ? 16.953 -0.780 -4.847 1.00 82.31 89 GLN A C 1
ATOM 707 O O . GLN A 1 89 ? 16.107 -1.183 -5.644 1.00 82.31 89 GLN A O 1
ATOM 712 N N . PHE A 1 90 ? 16.897 0.416 -4.268 1.00 82.44 90 PHE A N 1
ATOM 713 C CA . PHE A 1 90 ? 15.831 1.396 -4.453 1.00 82.44 90 PHE A CA 1
ATOM 714 C C . PHE A 1 90 ? 16.456 2.730 -4.868 1.00 82.44 90 PHE A C 1
ATOM 716 O O . PHE A 1 90 ? 17.509 3.095 -4.346 1.00 82.44 90 PHE A O 1
ATOM 723 N N . GLY A 1 91 ? 15.821 3.451 -5.791 1.00 75.25 91 GLY A N 1
ATOM 724 C CA . GLY A 1 91 ? 16.309 4.732 -6.317 1.00 75.25 91 GLY A CA 1
ATOM 725 C C . GLY A 1 91 ? 16.617 4.701 -7.817 1.00 75.25 91 GLY A C 1
ATOM 726 O O . GLY A 1 91 ? 16.172 3.812 -8.537 1.00 75.25 91 GLY A O 1
ATOM 727 N N . HIS A 1 92 ? 17.368 5.695 -8.297 1.00 63.56 92 HIS A N 1
ATOM 728 C CA . HIS A 1 92 ? 17.712 5.851 -9.713 1.00 63.56 92 HIS A CA 1
ATOM 729 C C . HIS A 1 92 ? 19.096 5.268 -10.025 1.00 63.56 92 HIS A C 1
ATOM 731 O O . HIS A 1 92 ? 20.097 5.978 -9.965 1.00 63.56 92 HIS A O 1
ATOM 737 N N . PHE A 1 93 ? 19.163 3.989 -10.403 1.00 63.94 93 PHE A N 1
ATOM 738 C CA . PHE A 1 93 ? 20.415 3.358 -10.837 1.00 63.94 93 PHE A CA 1
ATOM 739 C C . PHE A 1 93 ? 20.260 2.737 -12.228 1.00 63.94 93 PHE A C 1
ATOM 741 O O . PHE A 1 93 ? 19.508 1.792 -12.418 1.00 63.94 93 PHE A O 1
ATOM 748 N N . LYS A 1 94 ? 20.999 3.247 -13.219 1.00 56.12 94 LYS A N 1
ATOM 749 C CA . LYS A 1 94 ? 20.849 2.842 -14.632 1.00 56.12 94 LYS A CA 1
ATOM 750 C C . LYS A 1 94 ? 21.325 1.418 -14.965 1.00 56.12 94 LYS A C 1
ATOM 752 O O . LYS A 1 94 ? 21.012 0.932 -16.042 1.00 56.12 94 LYS A O 1
ATOM 757 N N . HIS A 1 95 ? 22.083 0.756 -14.087 1.00 56.56 95 HIS A N 1
ATOM 758 C CA . HIS A 1 95 ? 22.843 -0.452 -14.455 1.00 56.56 95 HIS A CA 1
ATOM 759 C C . HIS A 1 95 ? 22.531 -1.712 -13.629 1.00 56.56 95 HIS A C 1
ATOM 761 O O . HIS A 1 95 ? 23.146 -2.750 -13.853 1.00 56.56 95 HIS A O 1
ATOM 767 N N . LYS A 1 96 ? 21.597 -1.656 -12.672 1.00 70.75 96 LYS A N 1
ATOM 768 C CA . LYS A 1 96 ? 21.200 -2.808 -11.841 1.00 70.75 96 LYS A CA 1
ATOM 769 C C . LYS A 1 96 ? 19.693 -2.811 -11.621 1.00 70.75 96 LYS A C 1
ATOM 771 O O . LYS A 1 96 ? 19.054 -1.775 -11.793 1.00 70.75 96 LYS A O 1
ATOM 776 N N . THR A 1 97 ? 19.146 -3.964 -11.222 1.00 76.25 97 THR A N 1
ATOM 777 C CA . THR A 1 97 ? 17.734 -4.081 -10.845 1.00 76.25 97 THR A CA 1
ATOM 778 C C . THR A 1 97 ? 17.414 -3.079 -9.746 1.00 76.25 97 THR A C 1
ATOM 780 O O . THR A 1 97 ? 17.830 -3.275 -8.604 1.00 76.25 97 THR A O 1
ATOM 783 N N . CYS A 1 98 ? 16.706 -2.007 -10.088 1.00 80.06 98 CYS A N 1
ATOM 784 C CA . CYS A 1 98 ? 16.375 -0.941 -9.158 1.00 80.06 98 CYS A CA 1
ATOM 785 C C . CYS A 1 98 ? 14.893 -0.614 -9.242 1.00 80.06 98 CYS A C 1
ATOM 787 O O . CYS A 1 98 ? 14.293 -0.591 -10.317 1.00 80.06 98 CYS A O 1
ATOM 789 N N . VAL A 1 99 ? 14.306 -0.375 -8.075 1.00 81.81 99 VAL A N 1
ATOM 790 C CA . VAL A 1 99 ? 12.923 0.073 -7.971 1.00 81.81 99 VAL A CA 1
ATOM 791 C C . VAL A 1 99 ? 12.926 1.583 -7.806 1.00 81.81 99 VAL A C 1
ATOM 793 O O . VAL A 1 99 ? 13.424 2.122 -6.814 1.00 81.81 99 VAL A O 1
ATOM 796 N N . CYS A 1 100 ? 12.364 2.254 -8.798 1.00 82.00 100 CYS A N 1
ATOM 797 C CA . CYS A 1 100 ? 12.094 3.672 -8.800 1.00 82.00 100 CYS A CA 1
ATOM 798 C C . CYS A 1 100 ? 10.661 3.916 -8.320 1.00 82.00 100 CYS A C 1
ATOM 800 O O . CYS A 1 100 ? 9.703 3.290 -8.783 1.00 82.00 100 CYS A O 1
ATOM 802 N N . PHE A 1 101 ? 10.526 4.857 -7.393 1.00 78.62 101 PHE A N 1
ATOM 803 C CA . PHE A 1 101 ? 9.240 5.397 -6.989 1.00 78.62 101 PHE A CA 1
ATOM 804 C C . PHE A 1 101 ? 9.054 6.723 -7.729 1.00 78.62 101 PHE A C 1
ATOM 806 O O . PHE A 1 101 ? 9.763 7.682 -7.418 1.00 78.62 101 PHE A O 1
ATOM 813 N N . PRO A 1 102 ? 8.156 6.799 -8.724 1.00 69.50 102 PRO A N 1
ATOM 814 C CA . PRO A 1 102 ? 7.883 8.049 -9.407 1.00 69.50 102 PRO A CA 1
ATOM 815 C C . PRO A 1 102 ? 7.340 9.057 -8.403 1.00 69.50 102 PRO A C 1
ATOM 817 O O . PRO A 1 102 ? 6.476 8.739 -7.576 1.00 69.50 102 PRO A O 1
ATOM 820 N N . GLU A 1 103 ? 7.832 10.286 -8.495 1.00 59.62 103 GLU A N 1
ATOM 821 C CA . GLU A 1 103 ? 7.388 11.374 -7.638 1.00 59.62 103 GLU A CA 1
ATOM 822 C C . GLU A 1 103 ? 5.862 11.533 -7.682 1.00 59.62 103 GLU A C 1
ATOM 824 O O . GLU A 1 103 ? 5.243 11.475 -8.746 1.00 59.62 103 GLU A O 1
ATOM 829 N N . LYS A 1 104 ? 5.266 11.779 -6.507 1.00 58.81 104 LYS A N 1
ATOM 830 C CA . LYS A 1 104 ? 3.823 12.018 -6.301 1.00 58.81 104 LYS A CA 1
ATOM 831 C C . LYS A 1 104 ? 2.909 10.817 -6.560 1.00 58.81 104 LYS A C 1
ATOM 833 O O . LYS A 1 104 ? 1.692 10.990 -6.504 1.00 58.81 104 LYS A O 1
ATOM 838 N N . THR A 1 105 ? 3.450 9.612 -6.744 1.00 63.44 105 THR A N 1
ATOM 839 C CA . THR A 1 105 ? 2.614 8.413 -6.869 1.00 63.44 105 THR A CA 1
ATOM 840 C C . THR A 1 105 ? 1.972 8.052 -5.541 1.00 63.44 105 THR A C 1
ATOM 842 O O . THR A 1 105 ? 2.601 7.479 -4.661 1.00 63.44 105 THR A O 1
ATOM 845 N N . ASN A 1 106 ? 0.706 8.441 -5.405 1.00 67.62 106 ASN A N 1
ATOM 846 C CA . ASN A 1 106 ? -0.167 8.085 -4.298 1.00 67.62 106 ASN A CA 1
ATOM 847 C C . ASN A 1 106 ? -1.388 7.349 -4.847 1.00 67.62 106 ASN A C 1
ATOM 849 O O . ASN A 1 106 ? -1.900 7.673 -5.920 1.00 67.62 106 ASN A O 1
ATOM 853 N N . SER A 1 107 ? -1.884 6.386 -4.079 1.00 70.44 107 SER A N 1
ATOM 854 C CA . SER A 1 107 ? -3.130 5.677 -4.353 1.00 70.44 107 SER A CA 1
ATOM 855 C C . SER A 1 107 ? -4.055 5.799 -3.153 1.00 70.44 107 SER A C 1
ATOM 857 O O . SER A 1 107 ? -3.617 5.718 -2.007 1.00 70.44 107 SER A O 1
ATOM 859 N N . ASN A 1 108 ? -5.347 5.967 -3.415 1.00 74.56 108 ASN A N 1
ATOM 860 C CA . ASN A 1 108 ? -6.392 5.888 -2.393 1.00 74.56 108 ASN A CA 1
ATOM 861 C C . ASN A 1 108 ? -7.075 4.506 -2.372 1.00 74.56 108 ASN A C 1
ATOM 863 O O . ASN A 1 108 ? -8.194 4.374 -1.884 1.00 74.56 108 ASN A O 1
ATOM 867 N N . ASN A 1 109 ? -6.433 3.484 -2.951 1.00 75.94 109 ASN A N 1
ATOM 868 C CA . ASN A 1 109 ? -6.972 2.142 -3.214 1.00 75.94 109 ASN A CA 1
ATOM 869 C C . ASN A 1 109 ? -8.100 2.041 -4.241 1.00 75.94 109 ASN A C 1
ATOM 871 O O . ASN A 1 109 ? -8.514 0.932 -4.580 1.00 75.94 109 ASN A O 1
ATOM 875 N N . THR A 1 110 ? -8.628 3.172 -4.695 1.00 74.38 110 THR A N 1
ATOM 876 C CA . THR A 1 110 ? -9.676 3.223 -5.717 1.00 74.38 110 THR A CA 1
ATOM 877 C C . THR A 1 110 ? -9.126 3.720 -7.043 1.00 74.38 110 THR A C 1
ATOM 879 O O . THR A 1 110 ? -9.570 3.252 -8.081 1.00 74.38 110 THR A O 1
ATOM 882 N N . ALA A 1 111 ? -8.116 4.588 -7.012 1.00 73.88 111 ALA A N 1
ATOM 883 C CA . ALA A 1 111 ? -7.448 5.112 -8.186 1.00 73.88 111 ALA A CA 1
ATOM 884 C C . ALA A 1 111 ? -6.002 5.536 -7.875 1.00 73.88 111 ALA A C 1
ATOM 886 O O . ALA A 1 111 ? -5.634 5.783 -6.720 1.00 73.88 111 ALA A O 1
ATOM 887 N N . ILE A 1 112 ? -5.194 5.643 -8.928 1.00 77.75 112 ILE A N 1
ATOM 888 C CA . ILE A 1 112 ? -3.855 6.240 -8.887 1.00 77.75 112 ILE A CA 1
ATOM 889 C C . ILE A 1 112 ? -4.023 7.758 -9.039 1.00 77.75 112 ILE A C 1
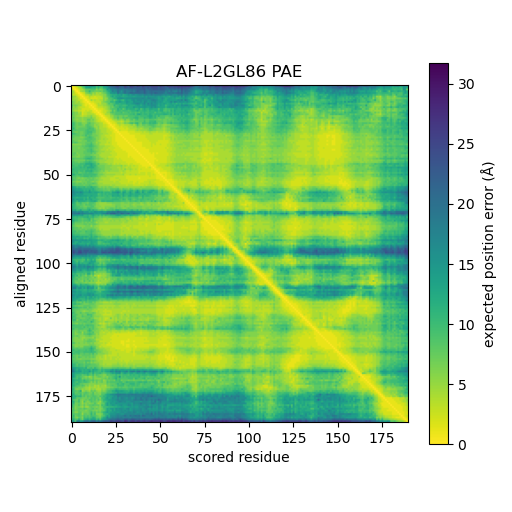ATOM 891 O O . ILE A 1 112 ? -4.559 8.226 -10.042 1.00 77.75 112 ILE A O 1
ATOM 895 N N . LEU A 1 113 ? -3.602 8.529 -8.033 1.00 70.19 113 LEU A N 1
ATOM 896 C CA . LEU A 1 113 ? -3.934 9.956 -7.897 1.00 70.19 113 LEU A CA 1
ATOM 897 C C . LEU A 1 113 ? -3.022 10.883 -8.702 1.00 70.19 113 LEU A C 1
ATOM 899 O O . LEU A 1 113 ? -3.426 11.964 -9.119 1.00 70.19 113 LEU A O 1
ATOM 903 N N . SER A 1 114 ? -1.767 10.493 -8.882 1.00 64.12 114 SER A N 1
ATOM 904 C CA . SER A 1 114 ? -0.810 11.228 -9.696 1.00 64.12 114 SER A CA 1
ATOM 905 C C . SER A 1 114 ? 0.268 10.250 -10.115 1.00 64.12 114 SER A C 1
ATOM 907 O O . SER A 1 114 ? 0.851 9.584 -9.276 1.00 64.12 114 SER A O 1
ATOM 909 N N . PHE A 1 115 ? 0.495 10.102 -11.412 1.00 63.09 115 PHE A N 1
ATOM 910 C CA . PHE A 1 115 ? 1.567 9.262 -11.927 1.00 63.09 115 PHE A CA 1
ATOM 911 C C . PHE A 1 115 ? 2.108 9.924 -13.181 1.00 63.09 115 PHE A C 1
ATOM 913 O O . PHE A 1 115 ? 1.401 10.044 -14.187 1.00 63.09 115 PHE A O 1
ATOM 920 N N . LYS A 1 116 ? 3.351 10.397 -13.098 1.00 66.06 116 LYS A N 1
ATOM 921 C CA . LYS A 1 116 ? 4.109 10.798 -14.275 1.00 66.06 116 LYS A CA 1
ATOM 922 C C . LYS A 1 116 ? 4.867 9.567 -14.746 1.00 66.06 116 LYS A C 1
ATOM 924 O O . LYS A 1 116 ? 5.757 9.092 -14.046 1.00 66.06 116 LYS A O 1
ATOM 929 N N . GLU A 1 117 ? 4.469 9.047 -15.901 1.00 63.28 117 GLU A N 1
ATOM 930 C CA . GLU A 1 117 ? 5.108 7.878 -16.496 1.00 63.28 117 GLU A CA 1
ATOM 931 C C . GLU A 1 117 ? 6.597 8.159 -16.716 1.00 63.28 117 GLU A C 1
ATOM 933 O O . GLU A 1 117 ? 6.946 9.164 -17.347 1.00 63.28 117 GLU A O 1
ATOM 938 N N . PRO A 1 118 ? 7.494 7.315 -16.184 1.00 64.69 118 PRO A N 1
ATOM 939 C CA . PRO A 1 118 ? 8.884 7.368 -16.591 1.00 64.69 118 PRO A CA 1
ATOM 940 C C . PRO A 1 118 ? 8.962 6.929 -18.055 1.00 64.69 118 PRO A C 1
ATOM 942 O O . PRO A 1 118 ? 8.328 5.954 -18.449 1.00 64.69 118 PRO A O 1
ATOM 945 N N . GLY A 1 119 ? 9.739 7.654 -18.865 1.00 68.50 119 GLY A N 1
ATOM 946 C CA . GLY A 1 119 ? 9.801 7.420 -20.313 1.00 68.50 119 GLY A CA 1
ATOM 947 C C . GLY A 1 119 ? 10.240 6.005 -20.718 1.00 68.50 119 GLY A C 1
ATOM 948 O O . GLY A 1 119 ? 9.902 5.565 -21.809 1.00 68.50 119 GLY A O 1
ATOM 949 N N . TYR A 1 120 ? 10.955 5.279 -19.851 1.00 80.00 120 TYR A N 1
ATOM 950 C CA . TYR A 1 120 ? 11.344 3.882 -20.064 1.00 80.00 120 TYR A CA 1
ATOM 951 C C . TYR A 1 120 ? 11.277 3.095 -18.752 1.00 80.00 120 TYR A C 1
ATOM 953 O O . TYR A 1 120 ? 11.799 3.563 -17.737 1.00 80.00 120 TYR A O 1
ATOM 961 N N . CYS A 1 121 ? 10.690 1.894 -18.777 1.00 84.38 121 CYS A N 1
ATOM 962 C CA . CYS A 1 121 ? 10.865 0.888 -17.729 1.00 84.38 121 CYS A CA 1
ATOM 963 C C . CYS A 1 121 ? 10.602 -0.537 -18.217 1.00 84.38 121 CYS A C 1
ATOM 965 O O . CYS A 1 121 ? 9.715 -0.774 -19.039 1.00 84.38 121 CYS A O 1
ATOM 967 N N . ASP A 1 122 ? 11.339 -1.486 -17.644 1.00 87.31 122 ASP A N 1
ATOM 968 C CA . ASP A 1 122 ? 11.249 -2.905 -17.983 1.00 87.31 122 ASP A CA 1
ATOM 969 C C . ASP A 1 122 ? 10.021 -3.550 -17.324 1.00 87.31 122 ASP A C 1
ATOM 971 O O . ASP A 1 122 ? 9.297 -4.334 -17.944 1.00 87.31 122 ASP A O 1
ATOM 975 N N . TYR A 1 123 ? 9.749 -3.173 -16.070 1.00 89.69 123 TYR A N 1
ATOM 976 C CA . TYR A 1 123 ? 8.624 -3.687 -15.291 1.00 89.69 123 TYR A CA 1
ATOM 977 C C . TYR A 1 123 ? 7.950 -2.601 -14.455 1.00 89.69 123 TYR A C 1
ATOM 979 O O . TYR A 1 123 ? 8.575 -1.651 -13.984 1.00 89.69 123 TYR A O 1
ATOM 987 N N . 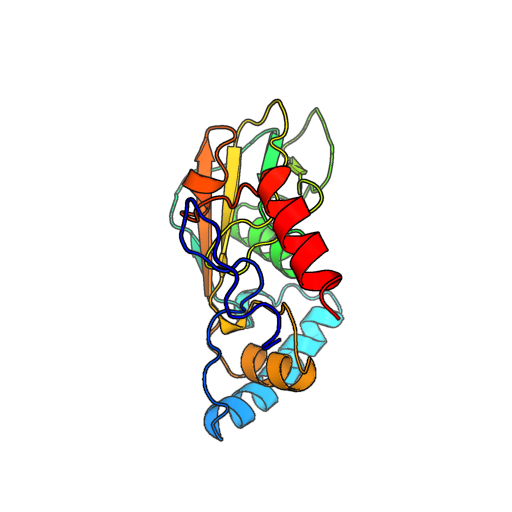SER A 1 124 ? 6.672 -2.820 -14.178 1.00 88.88 124 SER A N 1
ATOM 988 C CA . SER A 1 124 ? 5.895 -2.095 -13.182 1.00 88.88 124 SER A CA 1
ATOM 989 C C . SER 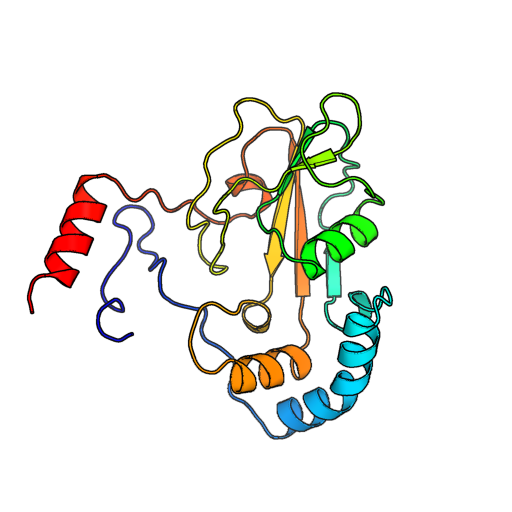A 1 124 ? 5.431 -3.056 -12.086 1.00 88.88 124 SER A C 1
ATOM 991 O O . SER A 1 124 ? 4.928 -4.148 -12.355 1.00 88.88 124 SER A O 1
ATOM 993 N N . ILE A 1 125 ? 5.629 -2.656 -10.832 1.00 89.56 125 ILE A N 1
ATOM 994 C CA . ILE A 1 125 ? 5.120 -3.332 -9.640 1.00 89.56 125 ILE A CA 1
ATOM 995 C C . ILE A 1 125 ? 3.933 -2.528 -9.119 1.00 89.56 125 ILE A C 1
ATOM 997 O O . ILE A 1 125 ? 4.054 -1.352 -8.775 1.00 89.56 125 ILE A O 1
ATOM 1001 N N . GLY A 1 126 ? 2.780 -3.182 -9.045 1.00 89.25 126 GLY A N 1
ATOM 1002 C CA . GLY A 1 126 ? 1.578 -2.639 -8.439 1.00 89.25 126 GLY A CA 1
ATOM 1003 C C . GLY A 1 126 ? 1.385 -3.196 -7.037 1.00 89.25 126 GLY A C 1
ATOM 1004 O O . GLY A 1 126 ? 1.218 -4.404 -6.869 1.00 89.25 126 GLY A O 1
ATOM 1005 N N . LEU A 1 127 ? 1.371 -2.312 -6.041 1.00 89.06 127 LEU A N 1
ATOM 1006 C CA . LEU A 1 127 ? 0.980 -2.612 -4.668 1.00 89.06 127 LEU A CA 1
ATOM 1007 C C . LEU A 1 127 ? -0.464 -2.156 -4.453 1.00 89.06 127 LEU A C 1
ATOM 1009 O O . LEU A 1 127 ? -0.769 -0.961 -4.524 1.00 89.06 127 LEU A O 1
ATOM 1013 N N . LYS A 1 128 ? -1.361 -3.106 -4.187 1.00 88.81 128 LYS A N 1
ATOM 1014 C CA . LYS A 1 128 ? -2.760 -2.835 -3.845 1.00 88.81 128 LYS A CA 1
ATOM 1015 C C . LYS A 1 128 ? -3.036 -3.289 -2.421 1.00 88.81 128 LYS A C 1
ATOM 1017 O O . LYS A 1 128 ? -3.039 -4.479 -2.123 1.00 88.81 128 LYS A O 1
ATOM 1022 N N . TYR A 1 129 ? -3.263 -2.329 -1.539 1.00 87.81 129 TYR A N 1
ATOM 1023 C CA . TYR A 1 129 ? -3.449 -2.579 -0.117 1.00 87.81 129 TYR A CA 1
ATOM 1024 C C . TYR A 1 129 ? -4.900 -2.908 0.242 1.00 87.81 129 TYR A C 1
ATOM 1026 O O . TYR A 1 129 ? -5.823 -2.676 -0.532 1.00 87.81 129 TYR A O 1
ATOM 1034 N N . SER A 1 130 ? -5.137 -3.409 1.451 1.00 88.12 130 SER A N 1
ATOM 1035 C CA . SER A 1 130 ? -6.455 -3.319 2.074 1.00 88.12 130 SER A CA 1
ATOM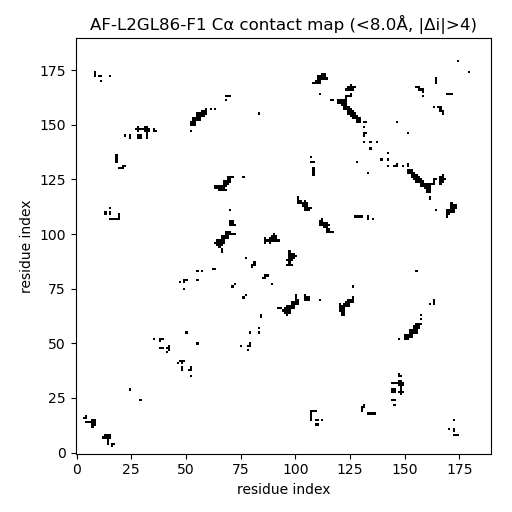 1036 C C . SER A 1 130 ? -6.737 -1.873 2.498 1.00 88.12 130 SER A C 1
ATOM 1038 O O . SER A 1 130 ? -5.824 -1.080 2.738 1.00 88.12 130 SER A O 1
ATOM 1040 N N . SER A 1 131 ? -8.016 -1.512 2.598 1.00 83.62 131 SER A N 1
ATOM 1041 C CA . SER A 1 131 ? -8.466 -0.157 2.956 1.00 83.62 131 SER A CA 1
ATOM 1042 C C . SER A 1 131 ? -7.853 0.395 4.246 1.00 83.62 131 SER A C 1
ATOM 1044 O O . SER A 1 131 ? -7.646 1.595 4.378 1.00 83.62 131 SER A O 1
ATOM 1046 N N . GLU A 1 132 ? -7.552 -0.481 5.194 1.00 85.06 132 GLU A N 1
ATOM 1047 C CA . GLU A 1 132 ? -7.089 -0.166 6.539 1.00 85.06 132 GLU A CA 1
ATOM 1048 C C . GLU A 1 132 ? -5.602 0.218 6.575 1.00 85.06 132 GLU A C 1
ATOM 1050 O O . GLU A 1 132 ? -5.170 0.899 7.503 1.00 85.06 132 GLU A O 1
ATOM 1055 N N . CYS A 1 133 ? -4.832 -0.137 5.540 1.00 83.69 133 CYS A N 1
ATOM 1056 C CA . CYS A 1 133 ? -3.423 0.246 5.418 1.00 83.69 133 CYS A CA 1
ATOM 1057 C C . CYS A 1 133 ? -3.233 1.692 4.957 1.00 83.69 133 CYS A C 1
ATOM 1059 O O . CYS A 1 133 ? -2.156 2.257 5.128 1.00 83.69 133 CYS A O 1
ATOM 1061 N N . ILE A 1 134 ? -4.253 2.292 4.340 1.00 81.06 134 ILE A N 1
ATOM 1062 C CA . ILE A 1 134 ? -4.109 3.568 3.643 1.00 81.06 134 ILE A CA 1
ATOM 1063 C C . ILE A 1 134 ? -4.523 4.703 4.569 1.00 81.06 134 ILE A C 1
ATOM 1065 O O . ILE A 1 134 ? -5.695 4.866 4.911 1.00 81.06 134 ILE A O 1
ATOM 1069 N N . TYR A 1 135 ? -3.541 5.515 4.952 1.00 82.19 135 TYR A N 1
ATOM 1070 C CA . TYR A 1 135 ? -3.768 6.777 5.638 1.00 82.19 135 TYR A CA 1
ATOM 1071 C C . TYR A 1 135 ? -3.694 7.927 4.641 1.00 82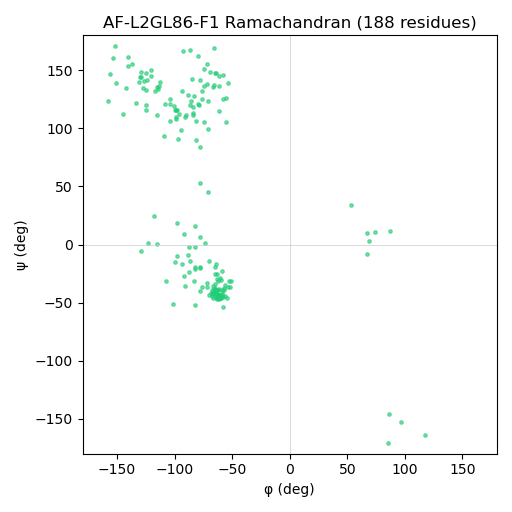.19 135 TYR A C 1
ATOM 1073 O O . TYR A 1 135 ? -2.615 8.267 4.163 1.00 82.19 135 TYR A O 1
ATOM 1081 N N . MET A 1 136 ? -4.836 8.546 4.347 1.00 75.12 136 MET A N 1
ATOM 1082 C CA . MET A 1 136 ? -4.854 9.802 3.594 1.00 75.12 136 MET A CA 1
ATOM 1083 C C . MET A 1 136 ? -5.066 11.000 4.514 1.00 75.12 136 MET A C 1
ATOM 1085 O O . MET A 1 136 ? -4.310 11.965 4.465 1.00 75.12 136 MET A O 1
ATOM 1089 N N . TYR A 1 137 ? -6.100 10.942 5.358 1.00 74.50 137 TYR A N 1
ATOM 1090 C CA . TYR A 1 137 ? -6.563 12.076 6.153 1.00 74.50 137 TYR A CA 1
ATOM 1091 C C . TYR A 1 137 ? -7.234 11.615 7.459 1.00 74.50 137 TYR A C 1
ATOM 1093 O O . TYR A 1 137 ? -7.551 10.440 7.639 1.00 74.50 137 TYR A O 1
ATOM 1101 N N . GLY A 1 138 ? -7.532 12.565 8.350 1.00 80.75 138 GLY A N 1
ATOM 1102 C CA . GLY A 1 138 ? -8.282 12.323 9.584 1.00 80.75 138 GLY A CA 1
ATOM 1103 C C . GLY A 1 138 ? -7.381 12.129 10.802 1.00 80.75 138 GLY A C 1
ATOM 1104 O O . GLY A 1 138 ? -6.288 12.681 10.874 1.00 80.75 138 GLY A O 1
ATOM 1105 N N . ASN A 1 139 ? -7.865 11.383 11.795 1.00 87.50 139 ASN A N 1
ATOM 1106 C CA . ASN A 1 139 ? -7.122 11.159 13.031 1.00 87.50 139 ASN A CA 1
ATOM 1107 C C . ASN A 1 139 ? -6.128 9.998 12.857 1.00 87.50 139 ASN A C 1
ATOM 1109 O O . ASN A 1 139 ? -6.531 8.837 12.740 1.00 87.50 139 ASN A O 1
ATOM 1113 N N . ARG A 1 140 ? -4.830 10.323 12.894 1.00 88.00 140 ARG A N 1
ATOM 1114 C CA . ARG A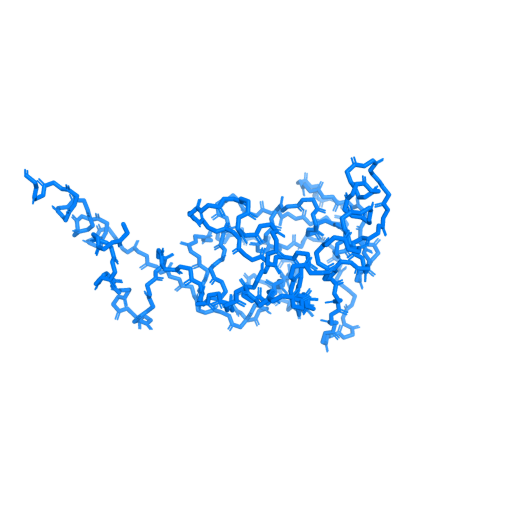 1 140 ? -3.726 9.359 12.780 1.00 88.00 140 ARG A CA 1
ATOM 1115 C C . ARG A 1 140 ? -3.782 8.259 13.839 1.00 88.00 140 ARG A C 1
ATOM 1117 O O . ARG A 1 140 ? -3.486 7.116 13.517 1.00 88.00 140 ARG A O 1
ATOM 1124 N N . PHE A 1 141 ? -4.188 8.572 15.069 1.00 89.75 141 PHE A N 1
ATOM 1125 C CA . PHE A 1 141 ? -4.316 7.579 16.138 1.00 89.75 141 PHE A CA 1
ATOM 1126 C C . PHE A 1 141 ? -5.427 6.567 15.836 1.00 89.75 141 PHE A C 1
ATOM 1128 O O . PHE A 1 141 ? -5.207 5.362 15.922 1.00 89.75 141 PHE A O 1
ATOM 1135 N N . LEU A 1 142 ? -6.601 7.034 15.395 1.00 90.31 142 LEU A N 1
ATOM 1136 C CA . LEU A 1 142 ? -7.701 6.137 15.015 1.00 90.31 142 LEU A CA 1
ATOM 1137 C C . LEU A 1 142 ? -7.339 5.270 13.809 1.00 90.31 142 LEU A C 1
ATOM 1139 O O . LEU A 1 142 ? -7.697 4.093 13.765 1.00 90.31 142 LEU A O 1
ATOM 1143 N N . TRP A 1 143 ? -6.628 5.838 12.832 1.00 91.44 143 TRP A N 1
ATOM 1144 C CA . TRP A 1 143 ? -6.076 5.053 11.732 1.00 91.44 143 TRP A CA 1
ATOM 1145 C C . TRP A 1 143 ? -5.101 3.992 12.245 1.00 91.44 143 TRP A C 1
ATOM 1147 O O . TRP A 1 143 ? -5.219 2.834 11.867 1.00 91.44 143 TRP A O 1
ATOM 1157 N N . PHE A 1 144 ? -4.195 4.355 13.149 1.00 91.94 144 PHE A N 1
ATOM 1158 C CA . PHE A 1 144 ? -3.188 3.445 13.680 1.00 91.94 144 PHE A CA 1
ATOM 1159 C C . PHE A 1 144 ? -3.800 2.263 14.444 1.00 91.94 144 PHE A C 1
ATOM 1161 O O . PHE A 1 144 ? -3.423 1.116 14.213 1.00 91.94 144 PHE A O 1
ATOM 1168 N N . VAL A 1 145 ? -4.809 2.520 15.284 1.00 92.94 145 VAL A N 1
ATOM 1169 C CA . VAL A 1 145 ? -5.575 1.460 15.963 1.00 92.94 145 VAL A CA 1
ATOM 1170 C C . VAL A 1 145 ? -6.224 0.522 14.944 1.00 92.94 145 VAL A C 1
ATOM 1172 O O . VAL A 1 145 ? -6.161 -0.693 15.102 1.00 92.94 145 VAL A O 1
ATOM 1175 N N . ARG A 1 146 ? -6.809 1.058 13.866 1.00 92.00 146 ARG A N 1
ATOM 1176 C CA . ARG A 1 146 ? -7.397 0.235 12.796 1.00 92.00 146 ARG A CA 1
ATOM 1177 C C . ARG A 1 146 ? -6.350 -0.565 12.037 1.00 92.00 146 ARG A C 1
ATOM 1179 O O . ARG A 1 146 ? -6.595 -1.734 11.765 1.00 92.00 146 ARG A O 1
ATOM 1186 N N . PHE A 1 147 ? -5.218 0.050 11.712 1.00 92.69 147 PHE A N 1
ATOM 1187 C CA . PHE A 1 147 ? -4.112 -0.596 11.020 1.00 92.69 147 PHE A CA 1
ATOM 1188 C C . PHE A 1 147 ? -3.622 -1.801 11.823 1.00 92.69 147 PHE A C 1
ATOM 1190 O O . PHE A 1 147 ? -3.620 -2.915 11.311 1.00 92.69 147 PHE A O 1
ATOM 1197 N N . LEU A 1 148 ? -3.291 -1.624 13.102 1.00 94.00 148 LEU A N 1
ATOM 1198 C CA . LEU A 1 148 ? -2.838 -2.744 13.928 1.00 94.00 148 LEU A CA 1
ATOM 1199 C C . LEU A 1 148 ? -3.956 -3.758 14.192 1.00 94.00 148 LEU A C 1
ATOM 1201 O O . LEU A 1 148 ? -3.727 -4.966 14.145 1.00 94.00 148 LEU A O 1
ATOM 1205 N N . GLY A 1 149 ? -5.178 -3.282 14.411 1.00 92.19 149 GLY A N 1
ATOM 1206 C CA . GLY A 1 149 ? -6.341 -4.107 14.714 1.00 92.19 149 GLY A CA 1
ATOM 1207 C C . GLY A 1 149 ? -6.987 -4.812 13.517 1.00 92.19 149 GLY A C 1
ATOM 1208 O O . GLY A 1 149 ? -8.036 -5.429 13.687 1.00 92.19 149 GLY A O 1
ATOM 1209 N N . SER A 1 150 ? -6.397 -4.741 12.318 1.00 90.88 150 SER A N 1
ATOM 1210 C CA . SER A 1 150 ? -6.935 -5.363 11.098 1.00 90.88 150 SER A CA 1
ATOM 1211 C C . SER A 1 150 ? -5.966 -6.367 10.487 1.00 90.88 150 SER A C 1
ATOM 1213 O O . SER A 1 150 ? -4.749 -6.248 10.596 1.00 90.88 150 SER A O 1
ATOM 1215 N N . PHE A 1 151 ? -6.490 -7.388 9.811 1.00 89.06 151 PHE A N 1
ATOM 1216 C CA . PHE A 1 151 ? -5.673 -8.284 8.990 1.00 89.06 151 PHE A CA 1
ATOM 1217 C C . PHE A 1 151 ? -5.349 -7.599 7.668 1.00 89.06 151 PHE A C 1
ATOM 1219 O O . PHE A 1 151 ? -6.051 -7.763 6.673 1.00 89.06 151 PHE A O 1
ATOM 1226 N N . ASN A 1 152 ? -4.303 -6.782 7.696 1.00 91.19 152 ASN A N 1
ATOM 1227 C CA . ASN A 1 152 ? -3.839 -6.048 6.534 1.00 91.19 152 ASN A CA 1
ATOM 1228 C C . ASN A 1 152 ? -3.321 -7.003 5.468 1.00 91.19 152 ASN A C 1
ATOM 1230 O O . ASN A 1 152 ? -2.577 -7.942 5.762 1.00 91.19 152 ASN A O 1
ATOM 1234 N N . THR A 1 153 ? -3.683 -6.729 4.223 1.00 91.38 153 THR A N 1
ATOM 1235 C CA . THR A 1 153 ? -3.213 -7.488 3.066 1.00 91.38 153 THR A CA 1
ATOM 1236 C C . THR A 1 153 ? -2.677 -6.534 2.016 1.00 91.38 153 THR A C 1
ATOM 1238 O O . THR A 1 153 ? -3.240 -5.460 1.812 1.00 91.38 153 THR A O 1
ATOM 1241 N N . VAL A 1 154 ? -1.624 -6.944 1.321 1.00 91.56 154 VAL A N 1
ATOM 1242 C CA . VAL A 1 154 ? -1.134 -6.272 0.121 1.00 91.56 154 VAL A CA 1
ATOM 1243 C C . VAL A 1 154 ? -1.073 -7.282 -1.013 1.00 91.56 154 VAL A C 1
ATOM 1245 O O . VAL A 1 154 ? -0.398 -8.307 -0.919 1.00 91.56 154 VAL A O 1
ATOM 1248 N N . ASP A 1 155 ? -1.810 -6.996 -2.075 1.00 91.12 155 ASP A N 1
ATOM 1249 C CA . ASP A 1 155 ? -1.726 -7.719 -3.330 1.00 91.12 155 ASP A CA 1
ATOM 1250 C C . ASP A 1 155 ? -0.612 -7.089 -4.163 1.00 91.12 155 ASP A C 1
ATOM 1252 O O . ASP A 1 155 ? -0.653 -5.901 -4.491 1.00 91.12 155 ASP A O 1
ATOM 1256 N N . VAL A 1 156 ? 0.385 -7.903 -4.495 1.00 90.88 156 VAL A N 1
ATOM 1257 C CA . VAL A 1 156 ? 1.545 -7.506 -5.285 1.00 90.88 156 VAL A CA 1
ATOM 1258 C C . VAL A 1 156 ? 1.432 -8.143 -6.660 1.00 90.88 156 VAL A C 1
ATOM 1260 O O . VAL A 1 156 ? 1.362 -9.372 -6.788 1.00 90.88 156 VAL A O 1
ATOM 1263 N N . ARG A 1 157 ? 1.413 -7.291 -7.680 1.00 90.94 157 ARG A N 1
ATOM 1264 C CA . ARG A 1 157 ? 1.336 -7.677 -9.088 1.00 90.94 157 ARG A CA 1
ATOM 1265 C C . ARG A 1 157 ? 2.488 -7.082 -9.871 1.00 90.94 157 ARG A C 1
ATOM 1267 O O . ARG A 1 157 ? 2.955 -5.987 -9.558 1.00 90.94 157 ARG A O 1
ATOM 1274 N N . VAL A 1 158 ? 2.928 -7.804 -10.890 1.00 90.62 158 VAL A N 1
ATOM 1275 C CA . VAL A 1 158 ? 4.029 -7.400 -11.765 1.00 90.62 158 VAL A CA 1
ATOM 1276 C C . VAL A 1 158 ? 3.549 -7.412 -13.200 1.00 90.62 158 VAL A C 1
ATOM 1278 O O . VAL A 1 158 ? 2.953 -8.379 -13.666 1.00 90.62 158 VAL A O 1
ATOM 1281 N N . THR A 1 159 ? 3.849 -6.350 -13.933 1.00 89.06 159 THR A N 1
ATOM 1282 C CA . THR A 1 159 ? 3.553 -6.262 -15.362 1.00 89.06 159 THR A CA 1
ATOM 1283 C C . THR A 1 159 ? 4.801 -5.811 -16.110 1.00 89.06 159 THR A C 1
ATOM 1285 O O . THR A 1 159 ? 5.607 -5.045 -15.584 1.00 89.06 159 THR A O 1
ATOM 1288 N N . LYS A 1 160 ? 5.004 -6.327 -17.326 1.00 87.38 160 LYS A N 1
ATOM 1289 C CA . LYS A 1 160 ? 6.070 -5.851 -18.216 1.00 87.38 160 LYS A CA 1
ATOM 1290 C C . LYS A 1 160 ? 5.679 -4.492 -18.798 1.00 87.38 160 LYS A C 1
ATOM 1292 O O . LYS A 1 160 ? 4.539 -4.314 -19.219 1.00 87.38 160 LYS A O 1
ATOM 1297 N N . GLY A 1 161 ? 6.625 -3.558 -18.840 1.00 83.62 161 GLY A N 1
ATOM 1298 C CA . GLY A 1 161 ? 6.409 -2.198 -19.337 1.00 83.62 161 GLY A CA 1
ATOM 1299 C C . GLY A 1 161 ? 5.850 -1.213 -18.301 1.00 83.62 161 GLY A C 1
ATOM 1300 O O . GLY A 1 161 ? 5.780 -1.497 -17.102 1.00 83.62 161 GLY A O 1
ATOM 1301 N N . SER A 1 162 ? 5.464 -0.028 -18.782 1.00 73.81 162 SER A N 1
ATOM 1302 C CA . SER A 1 162 ? 5.195 1.180 -17.981 1.00 73.81 162 SER A CA 1
ATOM 1303 C C . SER A 1 162 ? 3.788 1.339 -17.428 1.00 73.81 162 SER A C 1
ATOM 1305 O O . SER A 1 162 ? 3.529 2.284 -16.678 1.00 73.81 162 SER A O 1
ATOM 1307 N N . SER A 1 163 ? 2.878 0.414 -17.729 1.00 79.81 163 SER A N 1
ATOM 1308 C CA . SER A 1 163 ? 1.490 0.546 -17.296 1.00 79.81 163 SER A CA 1
ATOM 1309 C C . SER A 1 163 ? 1.289 0.107 -15.844 1.00 79.81 163 SER A C 1
ATOM 1311 O O . SER A 1 163 ? 0.947 -1.036 -15.536 1.00 79.81 163 SER A O 1
ATOM 1313 N N . LEU A 1 164 ? 1.443 1.068 -14.935 1.00 79.62 164 LEU A N 1
ATOM 1314 C CA . LEU A 1 164 ? 1.140 0.895 -13.515 1.00 79.62 164 LEU A CA 1
ATOM 1315 C C . LEU A 1 164 ? -0.351 0.607 -13.260 1.00 79.62 164 LEU A C 1
ATOM 1317 O O . LEU A 1 164 ? -0.698 -0.024 -12.262 1.00 79.62 164 LEU A O 1
ATOM 1321 N N . GLU A 1 165 ? -1.231 1.048 -14.160 1.00 79.50 165 GLU A N 1
ATOM 1322 C CA . GLU A 1 165 ? -2.669 0.756 -14.125 1.00 79.50 165 GLU A CA 1
ATOM 1323 C C . GLU A 1 165 ? -2.938 -0.739 -14.285 1.00 79.50 165 GLU A C 1
ATOM 1325 O O . GLU A 1 165 ? -3.690 -1.311 -13.498 1.00 79.50 165 GLU A O 1
ATOM 1330 N N . MET A 1 166 ? -2.266 -1.398 -15.237 1.00 80.44 166 MET A N 1
ATOM 1331 C CA . MET A 1 166 ? -2.372 -2.849 -15.406 1.00 80.44 166 MET A CA 1
ATOM 1332 C C . MET A 1 166 ? -1.851 -3.585 -14.167 1.00 80.44 166 MET A C 1
ATOM 1334 O O . MET A 1 166 ? -2.536 -4.468 -13.640 1.00 80.44 166 MET A O 1
ATOM 1338 N N . ALA A 1 167 ? -0.700 -3.156 -13.641 1.00 81.12 167 ALA A N 1
ATOM 1339 C CA . ALA A 1 167 ? -0.103 -3.766 -12.459 1.00 81.12 167 ALA A CA 1
ATOM 1340 C C . ALA A 1 167 ? -0.994 -3.603 -11.214 1.00 81.12 167 ALA A C 1
ATOM 1342 O O . ALA A 1 167 ? -1.270 -4.564 -10.508 1.00 81.12 167 ALA A O 1
ATOM 1343 N N . THR A 1 168 ? -1.513 -2.409 -10.935 1.00 78.06 168 THR A N 1
ATOM 1344 C CA . THR A 1 168 ? -2.346 -2.162 -9.739 1.00 78.06 168 THR A CA 1
ATOM 1345 C C . THR A 1 168 ? -3.812 -2.561 -9.921 1.00 78.06 168 THR A C 1
ATOM 1347 O O . THR A 1 168 ? -4.529 -2.750 -8.934 1.00 78.06 168 THR A O 1
ATOM 1350 N N . SER A 1 169 ? -4.271 -2.695 -11.169 1.00 82.19 169 SER A N 1
ATOM 1351 C CA . SER A 1 169 ? -5.692 -2.794 -11.529 1.00 82.19 169 SER A CA 1
ATOM 1352 C C . SER A 1 169 ? -6.520 -1.642 -10.954 1.00 82.19 169 SER A C 1
ATOM 1354 O O . SER A 1 169 ? -7.661 -1.839 -10.529 1.00 82.19 169 SER A O 1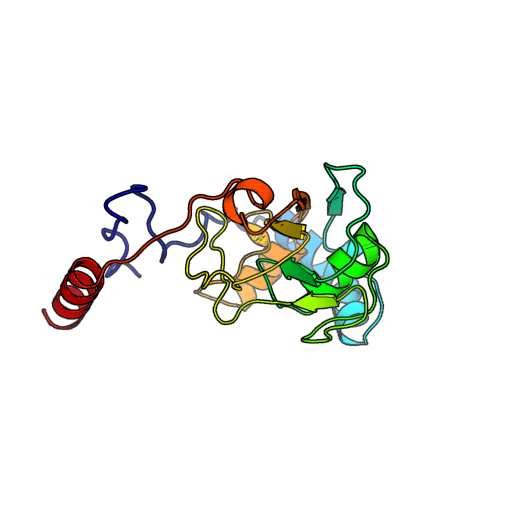
ATOM 1356 N N . LEU A 1 170 ? -5.909 -0.459 -10.867 1.00 80.94 170 LEU A N 1
ATOM 1357 C CA . LEU A 1 170 ? -6.552 0.774 -10.441 1.00 80.94 170 LEU A CA 1
ATOM 1358 C C . LEU A 1 170 ? -6.570 1.747 -11.621 1.00 80.94 170 LEU A C 1
ATOM 1360 O O . LEU A 1 170 ? -5.533 1.920 -12.263 1.00 80.94 170 LEU A O 1
ATOM 1364 N N . PRO A 1 171 ? -7.709 2.403 -11.894 1.00 79.94 171 PRO A N 1
ATOM 1365 C CA . PRO A 1 171 ? -7.760 3.452 -12.896 1.00 79.94 171 PRO A CA 1
ATOM 1366 C C . PRO A 1 171 ? -6.876 4.631 -12.476 1.00 79.94 171 PRO A C 1
ATOM 1368 O O . PRO A 1 171 ? -6.735 4.941 -11.288 1.00 79.94 171 PRO A O 1
ATOM 1371 N N . LYS A 1 172 ? -6.285 5.310 -13.454 1.00 79.69 172 LYS A N 1
ATOM 1372 C CA . LYS A 1 172 ? -5.539 6.550 -13.237 1.00 79.69 172 LYS A CA 1
ATOM 1373 C C . LYS A 1 172 ? -6.488 7.731 -13.312 1.00 79.69 172 LYS A C 1
ATOM 1375 O O . LYS A 1 172 ? -7.228 7.884 -14.280 1.00 79.69 172 LYS A O 1
ATOM 1380 N N . VAL A 1 173 ? -6.445 8.586 -12.295 1.00 73.88 173 VAL A N 1
ATOM 1381 C CA . VAL A 1 173 ? -7.146 9.869 -12.346 1.00 73.88 173 VAL A CA 1
ATOM 1382 C C . VAL A 1 173 ? -6.298 10.831 -13.168 1.00 73.88 173 VAL A C 1
ATOM 1384 O O . VAL A 1 173 ? -5.151 11.113 -12.814 1.00 73.88 173 VAL A O 1
ATOM 1387 N N . MET A 1 174 ? -6.859 11.356 -14.254 1.00 69.81 174 MET A N 1
ATOM 1388 C CA . MET A 1 174 ? -6.242 12.431 -15.027 1.00 69.81 174 MET A CA 1
ATOM 1389 C C . MET A 1 174 ? -7.029 13.716 -14.808 1.00 69.81 174 MET A C 1
ATOM 1391 O O . MET A 1 174 ? -8.004 13.986 -15.495 1.00 69.81 174 MET A O 1
ATOM 1395 N N . LEU A 1 175 ? -6.589 14.523 -13.840 1.00 65.94 175 LEU A N 1
ATOM 1396 C CA . LEU A 1 175 ? -7.138 15.863 -13.654 1.00 65.94 175 LEU A CA 1
ATOM 1397 C C . LEU A 1 175 ? -6.605 16.775 -14.761 1.00 65.94 175 LEU A C 1
ATOM 1399 O O . LEU A 1 175 ? -5.435 17.172 -14.733 1.00 65.94 175 LEU A O 1
ATOM 1403 N N . GLY A 1 176 ? -7.463 17.101 -15.726 1.00 68.38 176 GLY A N 1
ATOM 1404 C CA . GLY A 1 176 ? -7.156 18.073 -16.767 1.00 68.38 176 GLY A CA 1
ATOM 1405 C C . GLY A 1 176 ? -6.987 19.486 -16.203 1.00 68.38 176 GLY A C 1
ATOM 1406 O O . GLY A 1 176 ? -7.322 19.774 -15.050 1.00 68.38 176 GLY A O 1
ATOM 1407 N N . PHE A 1 177 ? -6.484 20.404 -17.031 1.00 68.88 177 PHE A N 1
ATOM 1408 C CA . PHE A 1 177 ? -6.356 21.818 -16.661 1.00 68.88 177 PHE A CA 1
ATOM 1409 C C . PHE A 1 177 ? -7.710 22.415 -16.241 1.00 68.88 177 PHE A C 1
ATOM 1411 O O . PHE A 1 177 ? -7.813 23.034 -15.184 1.00 68.88 177 PHE A O 1
ATOM 1418 N N . THR A 1 178 ? -8.766 22.113 -16.997 1.00 70.19 178 THR A N 1
ATOM 1419 C CA . THR A 1 178 ? -10.149 22.536 -16.732 1.00 70.19 178 THR A CA 1
ATOM 1420 C C . THR A 1 178 ? -10.697 22.000 -15.410 1.00 70.19 178 THR A C 1
ATOM 1422 O O . THR A 1 178 ? -11.379 22.720 -14.683 1.00 70.19 178 THR A O 1
ATOM 1425 N N . ASP A 1 179 ? -10.383 20.754 -15.049 1.00 70.19 179 ASP A N 1
ATOM 1426 C CA . ASP A 1 179 ? -10.823 20.161 -13.779 1.00 70.19 179 ASP A CA 1
ATOM 1427 C C . ASP A 1 179 ? -10.076 20.768 -12.597 1.00 70.19 179 ASP A C 1
ATOM 1429 O O . ASP A 1 179 ? -10.642 20.969 -11.522 1.00 70.19 179 ASP A O 1
ATOM 1433 N N . LYS A 1 180 ? -8.810 21.129 -12.815 1.00 71.44 180 LYS A N 1
ATOM 1434 C CA . LYS A 1 180 ? -7.998 21.857 -11.846 1.00 71.44 180 LYS A CA 1
ATOM 1435 C C . LYS A 1 180 ? -8.542 23.267 -11.620 1.00 71.44 180 LYS A C 1
ATOM 1437 O O . LYS A 1 180 ? -8.628 23.699 -10.476 1.00 71.44 180 LYS A O 1
ATOM 1442 N N . GLU A 1 181 ? -8.968 23.961 -12.671 1.00 76.00 181 GLU A N 1
ATOM 1443 C CA . GLU A 1 181 ? -9.627 25.267 -12.561 1.00 76.00 181 GLU A CA 1
ATOM 1444 C C . GLU A 1 181 ? -11.000 25.177 -11.887 1.00 76.00 181 GLU A C 1
ATOM 1446 O O . GLU A 1 181 ? -11.301 25.986 -11.007 1.00 76.00 181 GLU A O 1
ATOM 1451 N N . ARG A 1 182 ? -11.806 24.156 -12.212 1.00 73.81 182 ARG A N 1
ATOM 1452 C CA . ARG A 1 182 ? -13.057 23.843 -11.494 1.00 73.81 182 ARG A CA 1
ATOM 1453 C C . ARG A 1 182 ? -12.806 23.574 -10.013 1.00 73.81 182 ARG A C 1
ATOM 1455 O O . ARG A 1 182 ? -13.529 24.056 -9.147 1.00 73.81 182 ARG A O 1
ATOM 1462 N N . PHE A 1 183 ? -11.743 22.845 -9.695 1.00 70.56 183 PHE A N 1
ATOM 1463 C CA . PHE A 1 183 ? -11.342 22.605 -8.315 1.00 70.56 183 PHE A CA 1
ATOM 1464 C C . PHE A 1 183 ? -10.897 23.899 -7.612 1.00 70.56 183 PHE A C 1
ATOM 1466 O O . PHE A 1 183 ? -11.303 24.160 -6.480 1.00 70.56 183 PHE A O 1
ATOM 1473 N N . LEU A 1 184 ? -10.116 24.751 -8.282 1.00 76.44 184 LEU A N 1
ATOM 1474 C CA . LEU A 1 184 ? -9.672 26.039 -7.741 1.00 76.44 184 LEU A CA 1
ATOM 1475 C C . LEU A 1 184 ? -10.833 27.025 -7.550 1.00 76.44 184 LEU A C 1
ATOM 1477 O O . LEU A 1 184 ? -10.847 27.763 -6.567 1.00 76.44 184 LEU A O 1
ATOM 1481 N N . THR A 1 185 ? -11.829 27.021 -8.434 1.00 79.62 185 THR A N 1
ATOM 1482 C CA . THR A 1 185 ? -13.051 27.827 -8.279 1.00 79.62 185 THR A CA 1
ATOM 1483 C C . THR A 1 185 ? -13.912 27.327 -7.121 1.00 79.62 185 THR A C 1
ATOM 1485 O O . THR A 1 185 ? -14.319 28.142 -6.299 1.00 79.62 185 THR A O 1
ATOM 1488 N N . LEU A 1 186 ? -14.072 26.010 -6.939 1.00 74.69 186 LEU A N 1
ATOM 1489 C CA . LEU A 1 186 ? -14.687 25.433 -5.729 1.00 74.69 186 LEU A CA 1
ATOM 1490 C C . LEU A 1 186 ? -13.909 25.773 -4.444 1.00 74.69 186 LEU A C 1
ATOM 1492 O O . LEU A 1 186 ? -14.478 25.842 -3.351 1.00 74.69 186 LEU A O 1
ATOM 1496 N N . ILE A 1 187 ? -12.591 25.985 -4.538 1.00 71.25 187 ILE A N 1
ATOM 1497 C CA . ILE A 1 187 ? -11.800 26.481 -3.408 1.00 71.25 187 ILE A CA 1
ATOM 1498 C C . ILE A 1 187 ? -12.142 27.942 -3.100 1.00 71.25 187 ILE A C 1
ATOM 1500 O O . ILE A 1 187 ? -12.299 28.248 -1.913 1.00 71.25 187 ILE A O 1
ATOM 1504 N N . LYS A 1 188 ? -12.258 28.774 -4.146 1.00 76.06 188 LYS A N 1
ATOM 1505 C CA . LYS A 1 188 ? -12.442 30.234 -4.113 1.00 76.06 188 LYS A CA 1
ATOM 1506 C C . LYS A 1 188 ? -13.877 30.721 -3.894 1.00 76.06 188 LYS A C 1
ATOM 1508 O O . LYS A 1 188 ? -14.009 31.858 -3.479 1.00 76.06 188 LYS A O 1
ATOM 1513 N N . GLN A 1 189 ? -14.919 29.924 -4.156 1.00 65.38 189 GLN A N 1
ATOM 1514 C CA . GLN A 1 189 ? -16.338 30.265 -3.902 1.00 65.38 189 GLN A CA 1
ATOM 1515 C C . GLN A 1 189 ? -16.687 30.291 -2.399 1.00 65.38 189 GLN A C 1
ATOM 1517 O O . GLN A 1 189 ? -17.680 29.728 -1.944 1.00 65.38 189 GLN A O 1
ATOM 1522 N N . LYS A 1 190 ? -15.812 30.914 -1.620 1.00 54.38 190 LYS A N 1
ATOM 1523 C CA . LYS A 1 190 ? -16.004 31.284 -0.230 1.00 54.38 190 LYS A CA 1
ATOM 1524 C C . LYS A 1 190 ? -16.170 32.788 -0.160 1.00 54.38 190 LYS A C 1
ATOM 1526 O O . LYS A 1 190 ? -15.339 33.470 -0.796 1.00 54.38 190 LYS A O 1
#

Sequence (190 aa):
MEKYSKFKDPLTGINPFLQPKPKPITMAVFFLAIIRFPIYILFLCGLPVVGMLIRINRKDNISPSGFIVCNSASEFDKEIIKKAFGIKQFGHFKHKTCVCFPEKTNSNNTAILSFKEPGYCDYSIGLKYSSECIYMYGNRFLWFVRFLGSFNTVDVRVTKGSSLEMATSLPKVMLGFTDKERFLTLIKQK

Organism: Vittaforma corneae (strain ATCC 50505) (NCBI:txid993615)

Solvent-accessible surface area (backbone atoms only — not comparable to full-atom values): 11014 Å² total; per-residue (Å²): 111,75,92,54,68,80,50,48,42,87,86,79,62,47,42,83,83,52,67,51,84,68,79,80,87,45,73,66,24,51,53,40,17,60,70,38,44,62,56,52,51,44,37,74,74,69,44,93,47,57,69,81,59,33,44,77,44,74,78,55,95,74,82,85,62,42,44,27,39,33,52,57,81,49,74,68,46,54,52,50,45,27,72,75,70,68,52,87,46,72,44,94,50,98,86,49,55,17,41,29,56,50,74,72,30,43,62,49,84,68,31,36,58,33,78,66,77,66,97,74,40,52,22,11,39,10,73,36,60,37,60,55,71,63,83,83,78,81,60,65,66,65,46,49,41,44,33,47,26,39,92,34,39,30,43,38,29,69,30,80,28,71,52,47,41,73,19,40,72,28,55,70,55,79,80,46,73,68,54,49,49,53,50,52,45,67,67,58,80,112

Foldseek 3Di:
DVLQPPDAQPPQRHRQQDADDADDDDPLLQVLLVVCVVVVVCVVVVDLSLCVLEPEAEPDPDQDWFEEEELDDDPSVQSSCCVVRVDNAEDDDRPTGYYYYAPPRDDSLQAGEDDDFDPWDQKYKAKRKDSLPDDDDDDPVVSSSRSSSDHIYIYIAMDTIGPNCVNNVHHYRDCDPVNVVVVVVSVVPD

pLDDT: mean 80.97, std 10.28, range [52.78, 95.75]

Mean predicted aligned error: 7.98 Å